Protein AF-A0A3A6MX29-F1 (afdb_monomer_lite)

Foldseek 3Di:
DDPCVVVLVVLLVQVVVVCVVLVQEDEPVSSVVSCVVRVRPDDPVSVVVVVVSSVVVSRDYDNDSPPVVCCVVVVVVPPPVVPVVPPPPPPPPPPDDDDDDDDDDDDDDPDPPPPPPLCDLVNLLVVQVVVCVVHQADPVSLLVSCVVNVPDLVSSVVSQVVCVVVVRHHPDDPSVVSVVVVVVVVPPPPPDDPPDDPDPDPPPPPQPCADLVVLLVQQVVVLVVDQDDPVSNVVSCVVNVDDLVSLLVSLVVCVVVVRDDPPQSDSVSVVVVVVVVVVCPPCDQCVPVVNVVVVVVVVVVVVVVD

Sequence (306 aa):
MSANQPTLDRCFRKLRMQAKKNGGYITYQIIIDIFNDKRVDISMEALDRVYQYLNTEGIKLVDQLSDGRAEDILRKGKKDTIRWYRQRIVVVRRRQQTSTVLSKRVTHNEDLAIRESTLSPEEAVDKLLSREEERPLHSEDLLQIIKTYQLSALEAEELLEYIRQKGVNPPEIDIYQFFRNISQDSFTNCEGVLDDYSFEEDPGWVRSTLCPEKAVDKLLFQAETEMLRGEDVLTVIHECGLCKHEIYQLLEYLWSRGVDLPDGYLPWQINDILEDSRYNGEKGFLTDPHIQRIIKQVKRRNADCN

Structure (mmCIF, N/CA/C/O backbone):
data_AF-A0A3A6MX29-F1
#
_entry.id   AF-A0A3A6MX29-F1
#
loop_
_atom_site.group_PDB
_atom_site.id
_atom_site.type_symbol
_atom_site.label_atom_id
_atom_site.label_alt_id
_atom_sit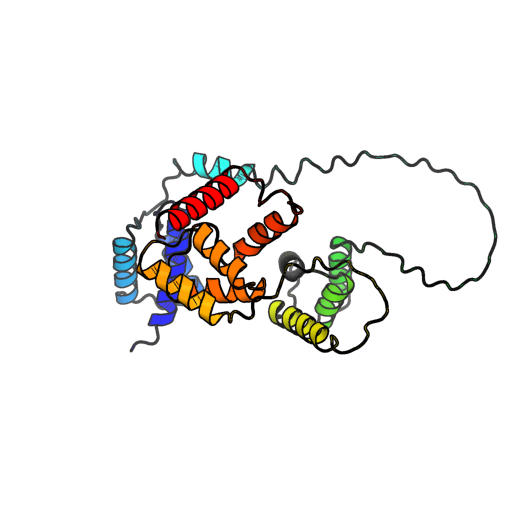e.label_comp_id
_atom_site.label_asym_id
_atom_site.label_entity_id
_atom_site.label_seq_id
_atom_site.pdbx_PDB_ins_code
_atom_site.Cartn_x
_atom_site.Cartn_y
_atom_site.Cartn_z
_atom_site.occupancy
_atom_site.B_iso_or_equiv
_atom_site.auth_seq_id
_atom_site.auth_comp_id
_atom_site.auth_asym_id
_atom_site.auth_atom_id
_atom_site.pdbx_PDB_model_num
ATOM 1 N N . MET A 1 1 ? -26.491 6.244 -13.191 1.00 43.47 1 MET A N 1
ATOM 2 C CA . MET A 1 1 ? -25.402 6.318 -12.192 1.00 43.47 1 MET A CA 1
ATOM 3 C C . MET A 1 1 ? -24.160 6.781 -12.931 1.00 43.47 1 MET A C 1
ATOM 5 O O . MET A 1 1 ? -23.871 6.221 -13.979 1.00 43.47 1 MET A O 1
ATOM 9 N N . SER A 1 2 ? -23.553 7.891 -12.507 1.00 48.28 2 SER A N 1
ATOM 10 C CA . SER A 1 2 ? -22.540 8.604 -13.300 1.00 48.28 2 SER A CA 1
ATOM 11 C C . SER A 1 2 ? -21.172 7.924 -13.173 1.00 48.28 2 SER A C 1
ATOM 13 O O . SER A 1 2 ? -20.731 7.649 -12.058 1.00 48.28 2 SER A O 1
ATOM 15 N N . ALA A 1 3 ? -20.500 7.672 -14.300 1.00 56.00 3 ALA A N 1
ATOM 16 C CA . ALA A 1 3 ? -19.227 6.943 -14.399 1.00 56.00 3 ALA A CA 1
ATOM 17 C C . ALA A 1 3 ? -18.050 7.575 -13.615 1.00 56.00 3 ALA A C 1
ATOM 19 O O . ALA A 1 3 ? -17.001 6.954 -13.470 1.00 56.00 3 ALA A O 1
ATOM 20 N N . ASN A 1 4 ? -18.238 8.773 -13.051 1.00 59.50 4 ASN A N 1
ATOM 21 C CA . ASN A 1 4 ? -17.217 9.541 -12.332 1.00 59.50 4 ASN A CA 1
ATOM 22 C C . ASN A 1 4 ? -17.214 9.330 -10.802 1.00 59.50 4 ASN A C 1
ATOM 24 O O . ASN A 1 4 ? -16.402 9.929 -10.102 1.00 59.50 4 ASN A O 1
ATOM 28 N N . GLN A 1 5 ? -18.111 8.506 -10.247 1.00 58.91 5 GLN A N 1
ATOM 29 C CA . GLN A 1 5 ? -18.119 8.202 -8.805 1.00 58.91 5 GLN A CA 1
ATOM 30 C C . GLN A 1 5 ? -16.858 7.467 -8.299 1.00 58.91 5 GLN A C 1
ATOM 32 O O . GLN A 1 5 ? -16.253 7.953 -7.344 1.00 58.91 5 GLN A O 1
ATOM 37 N N . PRO A 1 6 ? -16.386 6.367 -8.924 1.00 61.16 6 PRO A N 1
ATOM 38 C CA . PRO A 1 6 ? -15.254 5.608 -8.380 1.00 61.16 6 PRO A CA 1
ATOM 39 C C . PRO A 1 6 ? -13.916 6.364 -8.471 1.00 61.16 6 PRO A C 1
ATOM 41 O O . PRO A 1 6 ? -12.996 6.126 -7.684 1.00 61.16 6 PRO A O 1
ATOM 44 N N . THR A 1 7 ? -13.785 7.297 -9.418 1.00 73.25 7 THR A N 1
ATOM 45 C CA . THR A 1 7 ? -12.602 8.159 -9.544 1.00 73.25 7 THR A CA 1
ATOM 46 C C . THR A 1 7 ? -12.567 9.227 -8.453 1.00 73.25 7 THR A C 1
ATOM 48 O O . THR A 1 7 ? -11.503 9.441 -7.864 1.00 73.25 7 THR A O 1
ATOM 51 N N . LEU A 1 8 ? -13.720 9.815 -8.117 1.00 78.94 8 LEU A N 1
ATOM 52 C CA . LEU A 1 8 ? -13.879 10.769 -7.016 1.00 78.94 8 LEU A CA 1
ATOM 53 C C . LEU A 1 8 ? -13.584 10.147 -5.647 1.00 78.94 8 LEU A C 1
ATOM 55 O O . LEU A 1 8 ? -12.835 10.737 -4.871 1.00 78.94 8 LEU A O 1
ATOM 59 N N . ASP A 1 9 ? -14.065 8.932 -5.380 1.00 79.81 9 ASP A N 1
ATOM 60 C CA . ASP A 1 9 ? -13.812 8.248 -4.103 1.00 79.81 9 ASP A CA 1
ATOM 61 C C . ASP A 1 9 ? -12.312 8.035 -3.856 1.00 79.81 9 ASP A C 1
ATOM 63 O O . ASP A 1 9 ? -11.799 8.215 -2.746 1.00 79.81 9 ASP A O 1
ATOM 67 N N . ARG A 1 10 ? -11.557 7.720 -4.914 1.00 80.94 10 ARG A N 1
ATOM 68 C CA . ARG A 1 10 ? -10.098 7.585 -4.826 1.00 80.94 10 ARG A CA 1
ATOM 69 C C . ARG A 1 10 ? -9.405 8.940 -4.617 1.00 80.94 10 ARG A C 1
ATOM 71 O O . ARG A 1 10 ? -8.357 8.971 -3.970 1.00 80.94 10 ARG A O 1
ATOM 78 N N . CYS A 1 11 ? -9.969 10.039 -5.124 1.00 84.06 11 CYS A N 1
ATOM 79 C CA . CYS A 1 11 ? -9.490 11.397 -4.842 1.00 84.06 11 CYS A CA 1
ATOM 80 C C . CYS A 1 11 ? -9.756 11.798 -3.384 1.00 84.06 11 CYS A C 1
ATOM 82 O O . CYS A 1 11 ? -8.844 12.299 -2.728 1.00 84.06 11 CYS A O 1
ATOM 84 N N . PHE A 1 12 ? -10.939 11.498 -2.839 1.00 85.50 12 PHE A N 1
ATOM 85 C CA . PHE A 1 12 ? -11.261 11.754 -1.430 1.00 85.50 12 PHE A CA 1
ATOM 86 C C . PHE A 1 12 ? -10.330 11.005 -0.479 1.00 85.50 12 PHE A C 1
ATOM 88 O O . PHE A 1 12 ? -9.811 11.601 0.464 1.00 85.50 12 PHE A O 1
ATOM 95 N N . ARG A 1 13 ? -9.998 9.742 -0.778 1.00 85.50 13 ARG A N 1
ATOM 96 C CA . ARG A 1 13 ? -8.996 8.988 -0.004 1.00 85.50 13 ARG A CA 1
ATOM 97 C C . ARG A 1 13 ? -7.623 9.666 -0.012 1.00 85.50 13 ARG A C 1
ATOM 99 O O . ARG A 1 13 ? -7.013 9.810 1.045 1.00 85.50 13 ARG A O 1
ATOM 106 N N . LYS A 1 14 ? -7.140 10.120 -1.179 1.00 84.75 14 LYS A N 1
ATOM 107 C CA . LYS A 1 14 ? -5.866 10.860 -1.280 1.00 84.75 14 LYS A CA 1
ATOM 108 C C . LYS A 1 14 ? -5.911 12.178 -0.498 1.00 84.75 14 LYS A C 1
ATOM 110 O O . LYS A 1 14 ? -4.957 12.482 0.216 1.00 84.75 14 LYS A O 1
ATOM 115 N N . LEU A 1 15 ? -7.015 12.922 -0.587 1.00 87.94 15 LEU A N 1
ATOM 116 C CA . LEU A 1 15 ? -7.217 14.155 0.175 1.00 87.94 15 LEU A CA 1
ATOM 117 C C . LEU A 1 15 ? -7.180 13.891 1.680 1.00 87.94 15 LEU A C 1
ATOM 119 O O . LEU A 1 15 ? -6.445 14.566 2.391 1.00 87.94 15 LEU A O 1
ATOM 123 N N . ARG A 1 16 ? -7.876 12.857 2.161 1.00 85.81 16 ARG A N 1
ATOM 124 C CA . ARG A 1 16 ? -7.873 12.469 3.578 1.00 85.81 16 ARG A CA 1
ATOM 125 C C . ARG A 1 16 ? -6.466 12.150 4.085 1.00 85.81 16 ARG A C 1
ATOM 127 O O . ARG A 1 16 ? -6.082 12.604 5.160 1.00 85.81 16 ARG A O 1
ATOM 134 N N . MET A 1 17 ? -5.674 11.417 3.299 1.00 83.88 17 MET A N 1
ATOM 135 C CA . MET A 1 17 ? -4.280 11.114 3.647 1.00 83.88 17 MET A CA 1
ATOM 136 C C . MET A 1 17 ? -3.425 12.383 3.748 1.00 83.88 17 MET A C 1
ATOM 138 O O . MET A 1 17 ? -2.681 12.547 4.715 1.00 83.88 17 MET A O 1
ATOM 142 N N . GLN A 1 18 ? -3.555 13.303 2.787 1.00 84.62 18 GLN A N 1
ATOM 143 C CA . GLN A 1 18 ? -2.816 14.569 2.809 1.00 84.62 18 GLN A CA 1
ATOM 144 C C . GLN A 1 18 ? -3.268 15.486 3.952 1.00 84.62 18 GLN A C 1
ATOM 146 O O . GLN A 1 18 ? -2.422 16.086 4.612 1.00 84.62 18 GLN A O 1
ATOM 151 N N . ALA A 1 19 ? -4.569 15.542 4.256 1.00 85.75 19 ALA A N 1
ATOM 152 C CA . ALA A 1 19 ? -5.075 16.262 5.425 1.00 85.75 19 ALA A CA 1
ATOM 153 C C . ALA A 1 19 ? -4.463 15.729 6.714 1.00 85.75 19 ALA A C 1
ATOM 155 O O . ALA A 1 19 ? -3.941 16.517 7.497 1.00 85.75 19 ALA A O 1
ATOM 156 N N . LYS A 1 20 ? -4.493 14.406 6.936 1.00 84.75 20 LYS A N 1
ATOM 157 C CA . LYS A 1 20 ? -3.915 13.789 8.141 1.00 84.75 20 LYS A CA 1
ATOM 158 C C . LYS A 1 20 ? -2.430 14.124 8.272 1.00 84.75 20 LYS A C 1
ATOM 160 O O . LYS A 1 20 ? -1.991 14.538 9.342 1.00 84.75 20 LYS A O 1
ATOM 165 N N . LYS A 1 21 ? -1.680 14.040 7.169 1.00 81.75 21 LYS A N 1
ATOM 166 C CA . LYS A 1 21 ? -0.254 14.398 7.127 1.00 81.75 21 LYS A CA 1
ATOM 167 C C . LYS A 1 21 ? 0.006 15.860 7.509 1.00 81.75 21 LYS A C 1
ATOM 169 O O . LYS A 1 21 ? 1.009 16.155 8.150 1.00 81.75 21 LYS A O 1
ATOM 174 N N . ASN A 1 22 ? -0.912 16.753 7.154 1.00 82.75 22 ASN A N 1
ATOM 175 C CA . ASN A 1 22 ? -0.822 18.185 7.424 1.00 82.75 22 ASN A CA 1
ATOM 176 C C . ASN A 1 22 ? -1.603 18.617 8.681 1.00 82.75 22 ASN A C 1
ATOM 178 O O . ASN A 1 22 ? -1.869 19.805 8.854 1.00 82.75 22 ASN A O 1
ATOM 182 N N . GLY A 1 23 ? -1.996 17.684 9.557 1.00 81.56 23 GLY A N 1
ATOM 183 C CA . GLY A 1 23 ? -2.685 18.003 10.814 1.00 81.56 23 GLY A CA 1
ATOM 184 C C . GLY A 1 23 ? -4.116 18.527 10.644 1.00 81.56 23 GLY A C 1
ATOM 185 O O . GLY A 1 23 ? -4.560 19.360 11.431 1.00 81.56 23 GLY A O 1
ATOM 186 N N . GLY A 1 24 ? -4.826 18.069 9.611 1.00 85.19 24 GLY A N 1
ATOM 187 C CA . GLY A 1 24 ? -6.212 18.442 9.312 1.00 85.19 24 GLY A CA 1
ATOM 188 C C . GLY A 1 24 ? -6.368 19.639 8.369 1.00 85.19 24 GLY A C 1
ATOM 189 O O . GLY A 1 24 ? -7.476 20.155 8.234 1.00 85.19 24 GLY A O 1
ATOM 190 N N . TYR A 1 25 ? -5.292 20.080 7.709 1.00 85.94 25 TYR A N 1
ATOM 191 C CA . TYR A 1 25 ? -5.311 21.215 6.781 1.00 85.94 25 TYR A CA 1
ATOM 192 C C . TYR A 1 25 ? -4.973 20.788 5.350 1.00 85.94 25 TYR A C 1
ATOM 194 O O . TYR A 1 25 ? -4.041 20.018 5.119 1.00 85.94 25 TYR A O 1
ATOM 202 N N . ILE A 1 26 ? -5.704 21.317 4.371 1.00 89.12 26 ILE A N 1
ATOM 203 C CA . ILE A 1 26 ? -5.430 21.104 2.943 1.00 89.12 26 ILE A CA 1
ATOM 204 C C . ILE A 1 26 ? -5.411 22.452 2.222 1.00 89.12 26 ILE A C 1
ATOM 206 O O . ILE A 1 26 ? -6.238 23.318 2.500 1.00 89.12 26 ILE A O 1
ATOM 210 N N . THR A 1 27 ? -4.489 22.608 1.269 1.00 88.00 27 THR A N 1
ATOM 211 C CA . THR A 1 27 ? -4.452 23.764 0.366 1.00 88.00 27 THR A CA 1
ATOM 212 C C . THR A 1 27 ? -5.169 23.498 -0.946 1.00 88.00 27 THR A C 1
ATOM 214 O O . THR A 1 27 ? -5.239 22.360 -1.415 1.00 88.00 27 THR A O 1
ATOM 217 N N . TYR A 1 28 ? -5.642 24.567 -1.589 1.00 83.69 28 TYR A N 1
ATOM 218 C CA . TYR A 1 28 ? -6.226 24.483 -2.930 1.00 83.69 28 TYR A CA 1
ATOM 219 C C . TYR A 1 28 ? -5.270 23.844 -3.940 1.00 83.69 28 TYR A C 1
ATOM 221 O O . TYR A 1 28 ? -5.713 23.068 -4.780 1.00 83.69 28 TYR A O 1
ATOM 229 N N . GLN A 1 29 ? -3.962 24.084 -3.810 1.00 80.62 29 GLN A N 1
ATOM 230 C CA . GLN A 1 29 ? -2.962 23.477 -4.687 1.00 80.62 29 GLN A CA 1
ATOM 231 C C . GLN A 1 29 ? -2.960 21.947 -4.587 1.00 80.62 29 GLN A C 1
ATOM 233 O O . GLN A 1 29 ? -2.979 21.274 -5.607 1.00 80.62 29 GLN A O 1
ATOM 238 N N . ILE A 1 30 ? -3.041 21.390 -3.373 1.00 84.81 30 ILE A N 1
ATOM 239 C CA . ILE A 1 30 ? -3.090 19.934 -3.167 1.00 84.81 30 ILE A CA 1
ATOM 240 C C . ILE A 1 30 ? -4.352 19.336 -3.799 1.00 84.81 30 ILE A C 1
ATOM 242 O O . ILE A 1 30 ? -4.304 18.243 -4.360 1.00 84.81 30 ILE A O 1
ATOM 246 N N . ILE A 1 31 ? -5.482 20.045 -3.728 1.00 84.62 31 ILE A N 1
ATOM 247 C CA . ILE A 1 31 ? -6.718 19.622 -4.395 1.00 84.62 31 ILE A CA 1
ATOM 248 C C . ILE A 1 31 ? -6.505 19.623 -5.910 1.00 84.62 31 ILE A C 1
ATOM 250 O O . ILE A 1 31 ? -6.749 18.610 -6.558 1.00 84.62 31 ILE A O 1
ATOM 254 N N . ILE A 1 32 ? -5.989 20.716 -6.469 1.00 82.69 32 ILE A N 1
ATOM 255 C CA . ILE A 1 32 ? -5.729 20.845 -7.907 1.00 82.69 32 ILE A CA 1
ATOM 256 C C . ILE A 1 32 ? -4.776 19.743 -8.392 1.00 82.69 32 ILE A C 1
ATOM 258 O O . ILE A 1 32 ? -5.071 19.080 -9.384 1.00 82.69 32 ILE A O 1
ATOM 262 N N . ASP A 1 33 ? -3.691 19.479 -7.666 1.00 84.81 33 ASP A N 1
ATOM 263 C CA . ASP A 1 33 ? -2.701 18.460 -8.019 1.00 84.81 33 ASP A CA 1
ATOM 264 C C . ASP A 1 33 ? -3.319 17.050 -8.024 1.00 84.81 33 ASP A C 1
ATOM 266 O O . ASP A 1 33 ? -3.119 16.283 -8.965 1.00 84.81 33 ASP A O 1
ATOM 270 N N . ILE A 1 34 ? -4.130 16.711 -7.013 1.00 84.31 34 ILE A N 1
ATOM 271 C CA . ILE A 1 34 ? -4.789 15.396 -6.907 1.00 84.31 34 ILE A CA 1
ATOM 272 C C . ILE A 1 34 ? -5.807 15.177 -8.032 1.00 84.31 34 ILE A C 1
ATOM 274 O O . ILE A 1 34 ? -5.954 14.052 -8.517 1.00 84.31 34 ILE A O 1
ATOM 278 N N . PHE A 1 35 ? -6.519 16.229 -8.434 1.00 82.44 35 PHE A N 1
ATOM 279 C CA . PHE A 1 35 ? -7.510 16.152 -9.505 1.00 82.44 35 PHE A CA 1
ATOM 280 C C . PHE A 1 35 ? -6.857 16.132 -10.898 1.00 82.44 35 PHE A C 1
ATOM 282 O O . PHE A 1 35 ? -7.298 15.370 -11.765 1.00 82.44 35 PHE A O 1
ATOM 289 N N . ASN A 1 36 ? -5.760 16.872 -11.089 1.00 80.62 36 ASN A N 1
ATOM 290 C CA . ASN A 1 36 ? -4.994 16.897 -12.338 1.00 80.62 36 ASN A CA 1
ATOM 291 C C . ASN A 1 36 ? -4.256 15.579 -12.615 1.00 80.62 36 ASN A C 1
ATOM 293 O O . ASN A 1 36 ? -4.263 15.115 -13.755 1.00 80.62 36 ASN A O 1
ATOM 297 N N . ASP A 1 37 ? -3.703 14.932 -11.583 1.00 75.81 37 ASP A N 1
ATOM 298 C CA . ASP A 1 37 ? -3.022 13.623 -11.659 1.00 75.81 37 ASP A CA 1
ATOM 299 C C . ASP A 1 37 ? -3.907 12.527 -12.292 1.00 75.81 37 ASP A C 1
ATOM 301 O O . ASP A 1 37 ? -3.427 11.529 -12.824 1.00 75.81 37 ASP A O 1
ATOM 305 N N . LYS A 1 38 ? -5.232 12.715 -12.276 1.00 67.88 38 LYS A N 1
ATOM 306 C CA . LYS A 1 38 ? -6.200 11.721 -12.752 1.00 67.88 38 LYS A CA 1
ATOM 307 C C . LYS A 1 38 ? -7.044 12.143 -13.941 1.00 67.88 38 LYS A C 1
ATOM 309 O O . LYS A 1 38 ? -7.932 11.381 -14.319 1.00 67.88 38 LYS A O 1
ATOM 314 N N . ARG A 1 39 ? -6.780 13.321 -14.520 1.00 66.94 39 ARG A N 1
ATOM 315 C CA . ARG A 1 39 ? -7.598 13.907 -15.599 1.00 66.94 39 ARG A CA 1
ATOM 316 C C . ARG A 1 39 ? -9.098 13.858 -15.272 1.00 66.94 39 ARG A C 1
ATOM 318 O O . ARG A 1 39 ? -9.915 13.543 -16.131 1.00 66.94 39 ARG A O 1
ATOM 325 N N . VAL A 1 40 ? -9.455 14.083 -14.005 1.00 70.94 40 VAL A N 1
ATOM 326 C CA . VAL A 1 40 ? -10.863 14.125 -13.604 1.00 70.94 40 VAL A CA 1
ATOM 327 C C . VAL A 1 40 ? -11.402 15.472 -14.046 1.00 70.94 40 VAL A C 1
ATOM 329 O O . VAL A 1 40 ? -10.933 16.499 -13.560 1.00 70.94 40 VAL A O 1
ATOM 332 N N . ASP A 1 41 ? -12.383 15.464 -14.946 1.00 69.81 41 ASP A N 1
ATOM 333 C CA . ASP A 1 41 ? -13.076 16.686 -15.336 1.00 69.81 41 ASP A CA 1
ATOM 334 C C . ASP A 1 41 ? -13.705 17.322 -14.093 1.00 69.81 41 ASP A C 1
ATOM 336 O O . ASP A 1 41 ? -14.609 16.766 -13.456 1.00 69.81 41 ASP A O 1
ATOM 340 N N . ILE A 1 42 ? -13.177 18.487 -13.720 1.00 71.88 42 ILE A N 1
ATOM 341 C CA . ILE A 1 42 ? -13.609 19.241 -12.548 1.00 71.88 42 ILE A CA 1
ATOM 342 C C . ILE A 1 42 ? -14.953 19.893 -12.890 1.00 71.88 42 ILE A C 1
ATOM 344 O O . ILE A 1 42 ? -15.028 21.035 -13.334 1.00 71.88 42 ILE A O 1
ATOM 348 N N . SER A 1 43 ? -16.035 19.134 -12.719 1.00 80.25 43 SER A N 1
ATOM 349 C CA . SER A 1 43 ? -17.393 19.681 -12.711 1.00 80.25 43 SER A CA 1
ATOM 350 C C . SER A 1 43 ? -17.625 20.482 -11.426 1.00 80.25 43 SER A C 1
ATOM 352 O O . SER A 1 43 ? -17.106 20.126 -10.365 1.00 80.25 43 SER A O 1
ATOM 354 N N . MET A 1 44 ? -18.464 21.519 -11.486 1.00 75.50 44 MET A N 1
ATOM 355 C CA . MET A 1 44 ? -18.916 22.248 -10.292 1.00 75.50 44 MET A CA 1
ATOM 356 C C . MET A 1 44 ? -19.537 21.313 -9.244 1.00 75.50 44 MET A C 1
ATOM 358 O O . MET A 1 44 ? -19.245 21.439 -8.061 1.00 75.50 44 MET A O 1
ATOM 362 N N . GLU A 1 45 ? -20.284 20.291 -9.673 1.00 78.94 45 GLU A N 1
ATOM 363 C CA . GLU A 1 45 ? -20.850 19.287 -8.761 1.00 78.94 45 GLU A CA 1
ATOM 364 C C . GLU A 1 45 ? -19.770 18.458 -8.045 1.00 78.94 45 GLU A C 1
ATOM 366 O O . GLU A 1 45 ? -19.971 17.996 -6.921 1.00 78.94 45 GLU A O 1
ATOM 371 N N . ALA A 1 46 ? -18.619 18.240 -8.689 1.00 77.81 46 ALA A N 1
ATOM 372 C CA . ALA A 1 46 ? -17.503 17.521 -8.084 1.00 77.81 46 ALA A CA 1
ATOM 373 C C . ALA A 1 46 ? -16.825 18.377 -7.006 1.00 77.81 46 ALA A C 1
ATOM 375 O O . ALA A 1 46 ? -16.496 17.857 -5.940 1.00 77.81 46 ALA A O 1
ATOM 376 N N . LEU A 1 47 ? -16.678 19.683 -7.247 1.00 81.06 47 LEU A N 1
ATOM 377 C CA . LEU A 1 47 ? -16.154 20.628 -6.259 1.00 81.06 47 LEU A CA 1
ATOM 378 C C . LEU A 1 47 ? -17.079 20.764 -5.047 1.00 81.06 47 LEU A C 1
ATOM 380 O O . LEU A 1 47 ? -16.592 20.721 -3.919 1.00 81.06 47 LEU A O 1
ATOM 384 N N . ASP A 1 48 ? -18.395 20.830 -5.256 1.00 82.94 48 ASP A N 1
ATOM 385 C CA . ASP A 1 48 ? -19.363 20.875 -4.154 1.00 82.94 48 ASP A CA 1
ATOM 386 C C . ASP A 1 48 ? -19.259 19.630 -3.263 1.00 82.94 48 ASP A C 1
ATOM 388 O O . ASP A 1 48 ? -19.265 19.729 -2.033 1.00 82.94 48 ASP A O 1
ATOM 392 N N . ARG A 1 49 ? -19.074 18.449 -3.867 1.00 84.44 49 ARG A N 1
ATOM 393 C CA . ARG A 1 49 ? -18.853 17.200 -3.123 1.00 84.44 49 ARG A CA 1
ATOM 394 C C . ARG A 1 49 ? -17.529 17.190 -2.369 1.00 84.44 49 ARG A C 1
ATOM 396 O O . ARG A 1 49 ? -17.497 16.717 -1.238 1.00 84.44 49 ARG A O 1
ATOM 403 N N . VAL A 1 50 ? -16.451 17.716 -2.957 1.00 84.75 50 VAL A N 1
ATOM 404 C CA . VAL A 1 50 ? -15.166 17.893 -2.254 1.00 84.75 50 VAL A CA 1
ATOM 405 C C . VAL A 1 50 ? -15.355 18.790 -1.041 1.00 84.75 50 VAL A C 1
ATOM 407 O O . VAL A 1 50 ? -14.904 18.446 0.047 1.00 84.75 50 VAL A O 1
ATOM 410 N N . TYR A 1 51 ? -16.047 19.913 -1.205 1.00 85.12 51 TYR A N 1
ATOM 411 C CA . TYR A 1 51 ? -16.257 20.862 -0.122 1.00 85.12 51 TYR A CA 1
ATOM 412 C C . TYR A 1 51 ? -17.086 20.254 1.015 1.00 85.12 51 TYR A C 1
ATOM 414 O O . TYR A 1 51 ? -16.707 20.352 2.182 1.00 85.12 51 TYR A O 1
ATOM 422 N N . GLN A 1 52 ? -18.175 19.555 0.678 1.00 85.50 52 GLN A N 1
ATOM 423 C CA . GLN A 1 52 ? -18.975 18.807 1.648 1.00 85.50 52 GLN A CA 1
ATOM 424 C C . GLN A 1 52 ? -18.139 17.749 2.372 1.00 85.50 52 GLN A C 1
ATOM 426 O O . GLN A 1 52 ? -18.173 17.700 3.598 1.00 85.50 52 GLN A O 1
ATOM 431 N N . TYR A 1 53 ? -17.345 16.966 1.636 1.00 87.12 53 TYR A N 1
ATOM 432 C CA . TYR A 1 53 ? -16.485 15.924 2.195 1.00 87.12 53 TYR A CA 1
ATOM 433 C C . TYR A 1 53 ? -15.458 16.482 3.191 1.00 87.12 53 TYR A C 1
ATOM 435 O O . TYR A 1 53 ? -15.315 15.977 4.306 1.00 87.12 53 TYR A O 1
ATOM 443 N N . LEU A 1 54 ? -14.765 17.559 2.813 1.00 86.00 54 LEU A N 1
ATOM 444 C CA . LEU A 1 54 ? -13.778 18.204 3.678 1.00 86.00 54 LEU A CA 1
ATOM 445 C C . LEU A 1 54 ? -14.434 18.751 4.949 1.00 86.00 54 LEU A C 1
ATOM 447 O O . LEU A 1 54 ? -13.894 18.570 6.037 1.00 86.00 54 LEU A O 1
ATOM 451 N N . ASN A 1 55 ? -15.627 19.334 4.828 1.00 86.12 55 ASN A N 1
ATOM 452 C CA . ASN A 1 55 ? -16.374 19.836 5.975 1.00 86.12 55 ASN A CA 1
ATOM 453 C C . ASN A 1 55 ? -16.849 18.702 6.905 1.00 86.12 55 ASN A C 1
ATOM 455 O O . ASN A 1 55 ? -16.734 18.828 8.122 1.00 86.12 55 ASN A O 1
ATOM 459 N N . THR A 1 56 ? -17.323 17.572 6.360 1.00 86.94 56 THR A N 1
ATOM 460 C CA . THR A 1 56 ? -17.744 16.407 7.166 1.00 86.94 56 THR A CA 1
ATOM 461 C C . THR A 1 56 ? -16.590 15.750 7.916 1.00 86.94 56 THR A C 1
ATOM 463 O O . THR A 1 56 ? -16.772 15.306 9.044 1.00 86.94 56 THR A O 1
ATOM 466 N N . GLU A 1 57 ? -15.395 15.721 7.326 1.00 82.50 57 GLU A N 1
ATOM 467 C CA . GLU A 1 57 ? -14.191 15.161 7.957 1.00 82.50 57 GLU A CA 1
ATOM 468 C C . GLU A 1 57 ? -13.476 16.174 8.874 1.00 82.50 57 GLU A C 1
ATOM 470 O O . GLU A 1 57 ? -12.422 15.870 9.432 1.00 82.50 57 GLU A O 1
ATOM 475 N N . GLY A 1 58 ? -14.011 17.393 9.028 1.00 83.75 58 GLY A N 1
ATOM 476 C CA . GLY A 1 58 ? -13.397 18.451 9.836 1.00 83.75 58 GLY A CA 1
ATOM 477 C C . GLY A 1 58 ? -12.075 18.983 9.267 1.00 83.75 58 GLY A C 1
ATOM 478 O O . GLY A 1 58 ? -11.275 19.568 9.999 1.00 83.75 58 GLY A O 1
ATOM 479 N N . ILE A 1 59 ? -11.831 18.781 7.971 1.00 87.69 59 ILE A N 1
ATOM 480 C CA . ILE A 1 59 ? -10.622 19.215 7.274 1.00 87.69 59 ILE A CA 1
ATOM 481 C C . ILE A 1 59 ? -10.787 20.681 6.870 1.00 87.69 59 ILE A C 1
ATOM 483 O O . ILE A 1 59 ? -11.698 21.042 6.125 1.00 87.69 59 ILE A O 1
ATOM 487 N N . LYS A 1 60 ? -9.876 21.541 7.332 1.00 86.12 60 LYS A N 1
ATOM 488 C CA . LYS A 1 60 ? -9.907 22.971 7.011 1.00 86.12 60 LYS A CA 1
ATOM 489 C C . LYS A 1 60 ? -9.150 23.260 5.723 1.00 86.12 60 LYS A C 1
ATOM 491 O O . LYS A 1 60 ? -7.972 22.931 5.581 1.00 86.12 60 LYS A O 1
ATOM 496 N N . LEU A 1 61 ? -9.839 23.930 4.809 1.00 85.19 61 LEU A N 1
ATOM 497 C CA . LEU A 1 61 ? -9.277 24.435 3.566 1.00 85.19 61 LEU A CA 1
ATOM 498 C C . LEU A 1 61 ? -8.589 25.779 3.832 1.00 85.19 61 LEU A C 1
ATOM 500 O O . LEU A 1 61 ? -9.200 26.683 4.401 1.00 85.19 61 LEU A O 1
ATOM 504 N N . VAL A 1 62 ? -7.311 25.894 3.471 1.00 84.00 62 VAL A N 1
ATOM 505 C CA . VAL A 1 62 ? -6.496 27.096 3.707 1.00 84.00 62 VAL A CA 1
ATOM 506 C C . VAL A 1 62 ? -5.785 27.492 2.416 1.00 84.00 62 VAL A C 1
ATOM 508 O O . VAL A 1 62 ? -5.283 26.627 1.706 1.00 84.00 62 VAL A O 1
ATOM 511 N N . ASP A 1 63 ? -5.704 28.789 2.114 1.00 79.75 63 ASP A N 1
ATOM 512 C CA . ASP A 1 63 ? -5.012 29.281 0.910 1.00 79.75 63 ASP A CA 1
ATOM 513 C C . ASP A 1 63 ? -3.522 28.925 0.908 1.00 79.75 63 ASP A C 1
ATOM 515 O O . ASP A 1 63 ? -2.969 28.492 -0.102 1.00 79.75 63 ASP A O 1
ATOM 519 N N . GLN A 1 64 ? -2.876 29.064 2.063 1.00 73.62 64 GLN A N 1
ATOM 520 C CA . GLN A 1 64 ? -1.469 28.749 2.272 1.00 73.62 64 GLN A CA 1
ATOM 521 C C . GLN A 1 64 ? -1.318 28.106 3.650 1.00 73.62 64 GLN A C 1
ATOM 523 O O . GLN A 1 64 ? -1.850 28.615 4.638 1.00 73.62 64 GLN A O 1
ATOM 528 N N . LEU A 1 65 ? -0.599 26.983 3.737 1.00 71.06 65 LEU A N 1
ATOM 529 C CA . LEU A 1 65 ? -0.206 26.445 5.039 1.00 71.06 65 LEU A CA 1
ATOM 530 C C . LEU A 1 65 ? 0.688 27.497 5.690 1.00 71.06 65 LEU A C 1
ATOM 532 O O . LEU A 1 65 ? 1.711 27.863 5.126 1.00 71.06 65 LEU A O 1
ATOM 536 N N . SER A 1 66 ? 0.281 28.024 6.844 1.00 55.31 66 SER A N 1
ATOM 537 C CA . SER A 1 66 ? 1.064 29.031 7.550 1.00 55.31 66 SER A CA 1
ATOM 538 C C . SER A 1 66 ? 2.458 28.470 7.848 1.00 55.31 66 SER A C 1
ATOM 540 O O . SER A 1 66 ? 2.596 27.582 8.698 1.00 55.31 66 SER A O 1
ATOM 542 N N . ASP A 1 67 ? 3.474 29.015 7.175 1.00 57.78 67 ASP A N 1
ATOM 543 C CA . ASP A 1 67 ? 4.886 28.609 7.259 1.00 57.78 67 ASP A CA 1
ATOM 544 C C . ASP A 1 67 ? 5.450 28.630 8.698 1.00 57.78 67 ASP A C 1
ATOM 546 O O . ASP A 1 67 ? 6.480 28.028 8.984 1.00 57.78 67 ASP A O 1
ATOM 550 N N . GLY A 1 68 ? 4.748 29.248 9.653 1.00 50.53 68 GLY A N 1
ATOM 551 C CA . GLY A 1 68 ? 5.193 29.418 11.039 1.00 50.53 68 GLY A CA 1
ATOM 552 C C . GLY A 1 68 ? 4.953 28.253 12.011 1.00 50.53 68 GLY A C 1
ATOM 553 O O . GLY A 1 68 ? 5.398 28.338 13.150 1.00 50.53 68 GLY A O 1
ATOM 554 N N . ARG A 1 69 ? 4.258 27.171 11.627 1.00 46.97 69 ARG A N 1
ATOM 555 C CA . ARG A 1 69 ? 4.190 25.923 12.441 1.00 46.97 69 ARG A CA 1
ATOM 556 C C . ARG A 1 69 ? 4.775 24.707 11.736 1.00 46.97 69 ARG A C 1
ATOM 558 O O . ARG A 1 69 ? 4.942 23.650 12.344 1.00 46.97 69 ARG A O 1
ATOM 565 N N . ALA A 1 70 ? 5.120 24.878 10.465 1.00 45.19 70 ALA A N 1
ATOM 566 C CA . ALA A 1 70 ? 5.785 23.864 9.683 1.00 45.19 70 ALA A CA 1
ATOM 567 C C . ALA A 1 70 ? 7.232 23.672 10.161 1.00 45.19 70 ALA A C 1
ATOM 569 O O . ALA A 1 70 ? 7.721 22.557 10.087 1.00 45.19 70 ALA A O 1
ATOM 570 N N . GLU A 1 71 ? 7.906 24.678 10.731 1.00 44.72 71 GLU A N 1
ATOM 571 C CA . GLU A 1 71 ? 9.310 24.518 11.136 1.00 44.72 71 GLU A CA 1
ATOM 572 C C . GLU A 1 71 ? 9.528 23.609 12.355 1.00 44.72 71 GLU A C 1
ATOM 574 O O . GLU A 1 71 ? 10.499 22.854 12.349 1.00 44.72 71 GLU A O 1
ATOM 579 N N . ASP A 1 72 ? 8.627 23.571 13.342 1.00 42.00 72 ASP A N 1
ATOM 580 C CA . ASP A 1 72 ? 8.790 22.675 14.504 1.00 42.00 72 ASP A CA 1
ATOM 581 C C . ASP A 1 72 ? 8.390 21.219 14.203 1.00 42.00 72 ASP A C 1
ATOM 583 O O . ASP A 1 72 ? 8.950 20.288 14.787 1.00 42.00 72 ASP A O 1
ATOM 587 N N . ILE A 1 73 ? 7.502 20.995 13.225 1.00 49.12 73 ILE A N 1
ATOM 588 C CA . ILE A 1 73 ? 7.131 19.647 12.761 1.00 49.12 73 ILE A CA 1
ATOM 589 C C . ILE A 1 73 ? 8.084 19.163 11.642 1.00 49.12 73 ILE A C 1
ATOM 591 O O . ILE A 1 73 ? 8.466 17.992 11.613 1.00 49.12 73 ILE A O 1
ATOM 595 N N . LEU A 1 74 ? 8.593 20.055 10.778 1.00 45.44 74 LEU A N 1
ATOM 596 C CA . LEU A 1 74 ? 9.581 19.730 9.734 1.00 45.44 74 LEU A CA 1
ATOM 597 C C . LEU A 1 74 ? 11.018 19.625 10.263 1.00 45.44 74 LEU A C 1
ATOM 599 O O . LEU A 1 74 ? 11.798 18.863 9.683 1.00 45.44 74 LEU A O 1
ATOM 603 N N . ARG A 1 75 ? 11.405 20.312 11.354 1.00 42.53 75 ARG A N 1
ATOM 604 C CA . ARG A 1 75 ? 12.751 20.134 11.943 1.00 42.53 75 ARG A CA 1
ATOM 605 C C . ARG A 1 75 ? 12.929 18.801 12.660 1.00 42.53 75 ARG A C 1
ATOM 607 O O . ARG A 1 75 ? 14.056 18.312 12.662 1.00 42.53 75 ARG A O 1
ATOM 614 N N . LYS A 1 76 ? 11.864 18.190 13.191 1.00 43.19 76 LYS A N 1
ATOM 615 C CA . LYS A 1 76 ? 11.918 16.819 13.734 1.00 43.19 76 LYS A CA 1
ATOM 616 C C . LYS A 1 76 ? 11.792 15.735 12.656 1.00 43.19 76 LYS A C 1
ATOM 618 O O . LYS A 1 76 ? 12.391 14.681 12.797 1.00 43.19 76 LYS A O 1
ATOM 623 N N . GLY A 1 77 ? 11.097 15.995 11.545 1.00 40.69 77 GLY A N 1
ATOM 624 C CA . GLY A 1 77 ? 10.895 14.985 10.492 1.00 40.69 77 GLY A CA 1
ATOM 625 C C . GLY A 1 77 ? 12.023 14.844 9.459 1.00 40.69 77 GLY A C 1
ATOM 626 O O . GLY A 1 77 ? 12.234 13.754 8.934 1.00 40.69 77 GLY A O 1
ATOM 627 N N . LYS A 1 78 ? 12.760 15.922 9.137 1.00 41.38 78 LYS A N 1
ATOM 628 C CA . LYS A 1 78 ? 13.757 15.907 8.039 1.00 41.38 78 LYS A CA 1
ATOM 629 C C . LYS A 1 78 ? 15.224 15.829 8.469 1.00 41.38 78 LYS A C 1
ATOM 631 O O . LYS A 1 78 ? 16.072 15.540 7.627 1.00 41.38 78 LYS A O 1
ATOM 636 N N . LYS A 1 79 ? 15.560 16.088 9.738 1.00 39.31 79 LYS A N 1
ATOM 637 C CA . LYS A 1 79 ? 16.956 15.989 10.214 1.00 39.31 79 LYS A CA 1
ATOM 638 C C . LYS A 1 79 ? 17.318 14.633 10.812 1.00 39.31 79 LYS A C 1
ATOM 640 O O . LYS A 1 79 ? 18.500 14.300 10.783 1.00 39.31 79 LYS A O 1
ATOM 645 N N . ASP A 1 80 ? 16.346 13.837 11.244 1.00 42.94 80 ASP A N 1
ATOM 646 C CA . ASP A 1 80 ? 16.639 12.544 11.868 1.00 42.94 80 ASP A CA 1
ATOM 647 C C . ASP A 1 80 ? 16.693 11.393 10.848 1.00 42.94 80 ASP A C 1
ATOM 649 O O . ASP A 1 80 ? 17.512 10.493 10.995 1.00 42.94 80 ASP A O 1
ATOM 653 N N . THR A 1 81 ? 15.983 11.464 9.720 1.00 42.62 81 THR A N 1
ATOM 654 C CA . THR A 1 81 ? 16.052 10.412 8.684 1.00 42.62 81 THR A CA 1
ATOM 655 C C . THR A 1 81 ? 17.343 10.441 7.858 1.00 42.62 81 THR A C 1
ATOM 657 O O . THR A 1 81 ? 17.891 9.392 7.538 1.00 42.62 81 THR A O 1
ATOM 660 N N . ILE A 1 82 ? 17.911 11.620 7.575 1.00 42.69 82 ILE A N 1
ATOM 661 C CA . ILE A 1 82 ? 19.146 11.727 6.768 1.00 42.69 82 ILE A CA 1
ATOM 662 C C . ILE A 1 82 ? 20.417 11.631 7.637 1.00 42.69 82 ILE A C 1
ATOM 664 O O . ILE A 1 82 ? 21.487 11.260 7.148 1.00 42.69 82 ILE A O 1
ATOM 668 N N . ARG A 1 83 ? 20.338 11.939 8.942 1.00 36.31 83 ARG A N 1
ATOM 669 C CA . ARG A 1 83 ? 21.518 11.948 9.828 1.00 36.31 83 ARG A CA 1
ATOM 670 C C . ARG A 1 83 ? 21.809 10.598 10.486 1.00 36.31 83 ARG A C 1
ATOM 672 O O . ARG A 1 83 ? 22.979 10.329 10.751 1.00 36.31 83 ARG A O 1
ATOM 679 N N . TRP A 1 84 ? 20.808 9.734 10.675 1.00 33.25 84 TRP A N 1
ATOM 680 C CA . TRP A 1 84 ? 21.025 8.395 11.241 1.00 33.25 84 TRP A CA 1
ATOM 681 C C . TRP A 1 84 ? 21.767 7.442 10.286 1.00 33.25 84 TRP A C 1
ATOM 683 O O . TRP A 1 84 ? 22.595 6.659 10.745 1.00 33.25 84 TRP A O 1
ATOM 693 N N . TYR A 1 85 ? 21.614 7.593 8.965 1.00 41.38 85 TYR A N 1
ATOM 694 C CA . TYR A 1 85 ? 22.306 6.736 7.986 1.00 41.38 85 TYR A CA 1
ATOM 695 C C . TYR A 1 85 ? 23.736 7.173 7.619 1.00 41.38 85 TYR A C 1
ATOM 697 O O . TYR A 1 85 ? 24.452 6.435 6.948 1.00 41.38 85 TYR A O 1
ATOM 705 N N . ARG A 1 86 ? 24.216 8.336 8.089 1.00 41.28 86 ARG A N 1
ATOM 706 C CA . ARG A 1 86 ? 25.581 8.827 7.788 1.00 41.28 86 ARG A CA 1
ATOM 707 C C . ARG A 1 86 ? 26.605 8.695 8.920 1.00 41.28 86 ARG A C 1
ATOM 709 O O . ARG A 1 86 ? 27.746 9.104 8.722 1.00 41.28 86 ARG A O 1
ATOM 716 N N . GLN A 1 87 ? 26.261 8.134 10.083 1.00 40.41 87 GLN A N 1
ATOM 717 C CA . GLN A 1 87 ? 27.190 8.090 11.231 1.00 40.41 87 GLN A CA 1
ATOM 718 C C . GLN A 1 87 ? 27.574 6.703 11.762 1.00 40.41 87 GLN A C 1
ATOM 720 O O . GLN A 1 87 ? 28.209 6.620 12.812 1.00 40.41 87 GLN A O 1
ATOM 725 N N . ARG A 1 88 ? 27.337 5.614 11.018 1.00 39.75 88 ARG A N 1
ATOM 726 C CA . ARG A 1 88 ? 27.863 4.289 11.408 1.00 39.75 88 ARG A CA 1
ATOM 727 C C . ARG A 1 88 ? 28.547 3.470 10.311 1.00 39.75 88 ARG A C 1
ATOM 729 O O . ARG A 1 88 ? 28.616 2.255 10.404 1.00 39.75 88 ARG A O 1
ATOM 736 N N . ILE A 1 89 ? 29.200 4.151 9.369 1.00 36.62 89 ILE A N 1
ATOM 737 C CA . ILE A 1 89 ? 30.317 3.575 8.601 1.00 36.62 89 ILE A CA 1
ATOM 738 C C . ILE A 1 89 ? 31.581 4.380 8.922 1.00 36.62 89 ILE A C 1
ATOM 740 O O . ILE A 1 89 ? 32.148 5.082 8.093 1.00 36.62 89 ILE A O 1
ATOM 744 N N . VAL A 1 90 ? 32.038 4.289 10.172 1.00 38.44 90 VAL A N 1
ATOM 745 C CA . VAL A 1 90 ? 33.476 4.380 10.451 1.00 38.44 90 VAL A CA 1
ATOM 746 C C . VAL A 1 90 ? 33.965 2.940 10.477 1.00 38.44 90 VAL A C 1
ATOM 748 O O . VAL A 1 90 ? 34.209 2.357 11.530 1.00 38.44 90 VAL A O 1
ATOM 751 N N . VAL A 1 91 ? 34.049 2.333 9.292 1.00 38.44 91 VAL A N 1
ATOM 752 C CA . VAL A 1 91 ? 34.850 1.124 9.134 1.00 38.44 91 VAL A CA 1
ATOM 753 C C . VAL A 1 91 ? 36.290 1.577 9.290 1.00 38.44 91 VAL A C 1
ATOM 755 O O . VAL A 1 91 ? 36.847 2.305 8.467 1.00 38.44 91 VAL A O 1
ATOM 758 N N . VAL A 1 92 ? 36.853 1.191 10.430 1.00 33.53 92 VAL A N 1
ATOM 759 C CA . VAL A 1 92 ? 38.274 1.227 10.739 1.00 33.53 92 VAL A CA 1
ATOM 760 C C . VAL A 1 92 ? 39.041 0.797 9.489 1.00 33.53 92 VAL A C 1
ATOM 762 O O . VAL A 1 92 ? 38.997 -0.366 9.094 1.00 33.53 92 VAL A O 1
ATOM 765 N N . ARG A 1 93 ? 39.749 1.741 8.856 1.00 36.50 93 ARG A N 1
ATOM 766 C CA . ARG A 1 93 ? 40.726 1.448 7.803 1.00 36.50 93 ARG A CA 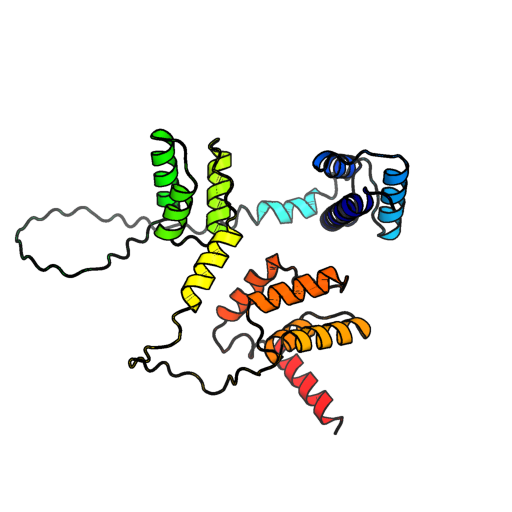1
ATOM 767 C C . ARG A 1 93 ? 41.837 0.590 8.411 1.00 36.50 93 ARG A C 1
ATOM 769 O O . ARG A 1 93 ? 42.862 1.108 8.853 1.00 36.50 93 ARG A O 1
ATOM 776 N N . ARG A 1 94 ? 41.658 -0.732 8.424 1.00 35.31 94 ARG A N 1
ATOM 777 C CA . ARG A 1 94 ? 42.770 -1.671 8.562 1.00 35.31 94 ARG A CA 1
ATOM 778 C C . ARG A 1 94 ? 43.568 -1.601 7.265 1.00 35.31 94 ARG A C 1
ATOM 780 O O . ARG A 1 94 ? 43.227 -2.230 6.271 1.00 35.31 94 ARG A O 1
ATOM 787 N N . ARG A 1 95 ? 44.635 -0.799 7.287 1.00 37.19 95 ARG A N 1
ATOM 788 C CA . ARG A 1 95 ? 45.765 -0.937 6.363 1.00 37.19 95 ARG A CA 1
ATOM 789 C C . ARG A 1 95 ? 46.263 -2.379 6.466 1.00 37.19 95 ARG A C 1
ATOM 791 O O . ARG A 1 95 ? 46.951 -2.712 7.426 1.00 37.19 95 ARG A O 1
ATOM 798 N N . GLN A 1 96 ? 45.918 -3.223 5.502 1.00 35.56 96 GLN A N 1
ATOM 799 C CA . GLN A 1 96 ? 46.676 -4.443 5.273 1.00 35.56 96 GLN A CA 1
ATOM 800 C C . GLN A 1 96 ? 47.919 -4.055 4.484 1.00 35.56 96 GLN A C 1
ATOM 802 O O . GLN A 1 96 ? 47.858 -3.597 3.345 1.00 35.56 96 GLN A O 1
ATOM 807 N N . GLN A 1 97 ? 49.046 -4.145 5.180 1.00 36.72 97 GLN A N 1
ATOM 808 C CA . GLN A 1 97 ? 50.366 -4.047 4.597 1.00 36.72 97 GLN A CA 1
ATOM 809 C C . GLN A 1 97 ? 50.541 -5.168 3.575 1.00 36.72 97 GLN A C 1
ATOM 811 O O . GLN A 1 97 ? 50.334 -6.346 3.858 1.00 36.72 97 GLN A O 1
ATOM 816 N N . THR A 1 98 ? 50.966 -4.758 2.390 1.00 34.84 98 THR A N 1
ATOM 817 C CA . THR A 1 98 ? 51.645 -5.578 1.399 1.00 34.84 98 THR A CA 1
ATOM 818 C C . THR A 1 98 ? 52.749 -6.407 2.051 1.00 34.84 98 THR A C 1
ATOM 820 O O . THR A 1 98 ? 53.699 -5.848 2.600 1.00 34.84 98 THR A O 1
ATOM 823 N N . SER A 1 99 ? 52.672 -7.729 1.918 1.00 34.53 99 SER A N 1
ATOM 824 C CA . SER A 1 99 ? 53.868 -8.565 1.887 1.00 34.53 99 SER A CA 1
ATOM 825 C C . SER A 1 99 ? 53.749 -9.590 0.760 1.00 34.53 99 SER A C 1
ATOM 827 O O . SER A 1 99 ? 52.981 -10.543 0.788 1.00 34.53 99 SER A O 1
ATOM 829 N N . THR A 1 100 ? 54.517 -9.308 -0.284 1.00 39.69 100 THR A N 1
ATOM 830 C CA . THR A 1 100 ? 55.106 -10.254 -1.227 1.00 39.69 100 THR A CA 1
ATOM 831 C C . THR A 1 100 ? 55.822 -11.386 -0.496 1.00 39.69 100 THR A C 1
ATOM 833 O O . THR A 1 100 ? 56.778 -11.074 0.204 1.00 39.69 100 THR A O 1
ATOM 836 N N . VAL A 1 101 ? 55.475 -12.654 -0.757 1.00 36.72 101 VAL A N 1
ATOM 837 C CA . VAL A 1 101 ? 56.440 -13.761 -0.952 1.00 36.72 101 VAL A CA 1
AT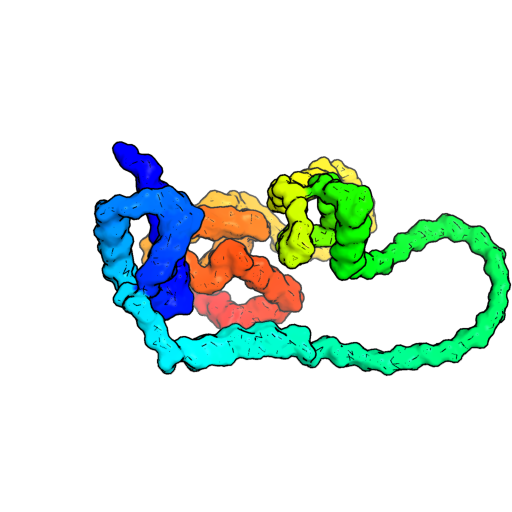OM 838 C C . VAL A 1 101 ? 55.811 -14.825 -1.867 1.00 36.72 101 VAL A C 1
ATOM 840 O O . VAL A 1 101 ? 54.693 -15.282 -1.651 1.00 36.72 101 VAL A O 1
ATOM 843 N N . LEU A 1 102 ? 56.558 -15.194 -2.910 1.00 46.88 102 LEU A N 1
ATOM 844 C CA . LEU A 1 102 ? 56.323 -16.307 -3.831 1.00 46.88 102 LEU A CA 1
ATOM 845 C C . LEU A 1 102 ? 56.153 -17.665 -3.121 1.00 46.88 102 LEU A C 1
ATOM 847 O O . LEU A 1 102 ? 56.889 -17.948 -2.184 1.00 46.88 102 LEU A O 1
ATOM 851 N N . SER A 1 103 ? 55.357 -18.577 -3.698 1.00 31.59 103 SER A N 1
ATOM 852 C CA . SER A 1 103 ? 55.852 -19.853 -4.270 1.00 31.59 103 SER A CA 1
ATOM 853 C C . SER A 1 103 ? 54.744 -20.916 -4.421 1.00 31.59 103 SER A C 1
ATOM 855 O O . SER A 1 103 ? 54.268 -21.484 -3.449 1.00 31.59 103 SER A O 1
ATOM 857 N N . LYS A 1 104 ? 54.411 -21.227 -5.684 1.00 38.72 104 LYS A N 1
ATOM 858 C CA . LYS A 1 104 ? 54.475 -22.575 -6.291 1.00 38.72 104 LYS A CA 1
ATOM 859 C C . LYS A 1 104 ? 53.822 -23.749 -5.517 1.00 38.72 104 LYS A C 1
ATOM 861 O O . LYS A 1 104 ? 54.464 -24.359 -4.672 1.00 38.72 104 LYS A O 1
ATOM 866 N N . ARG A 1 105 ? 52.676 -24.245 -5.998 1.00 32.69 105 ARG A N 1
ATOM 867 C CA . ARG A 1 105 ? 52.556 -25.465 -6.835 1.00 32.69 105 ARG A CA 1
ATOM 868 C C . ARG A 1 105 ? 51.094 -25.885 -6.997 1.00 32.69 105 ARG A C 1
ATOM 870 O O . ARG A 1 105 ? 50.298 -25.833 -6.074 1.00 32.69 105 ARG A O 1
ATOM 877 N N . VAL A 1 106 ? 50.826 -26.317 -8.221 1.00 44.12 106 VAL A N 1
ATOM 878 C CA . VAL A 1 106 ? 49.624 -26.968 -8.729 1.00 44.12 106 VAL A CA 1
ATOM 879 C C . VAL A 1 106 ? 49.316 -28.240 -7.945 1.00 44.12 106 VAL A C 1
ATOM 881 O O . VAL A 1 106 ? 50.173 -29.117 -7.852 1.00 44.12 106 VAL A O 1
ATOM 884 N N . THR A 1 107 ? 48.064 -28.366 -7.522 1.00 36.56 107 THR A N 1
ATOM 885 C CA . THR A 1 107 ? 47.348 -29.641 -7.455 1.00 36.56 107 THR A CA 1
ATOM 886 C C . THR A 1 107 ? 45.912 -29.372 -7.880 1.00 36.56 107 THR A C 1
ATOM 888 O O . THR A 1 107 ? 45.228 -28.552 -7.272 1.00 36.56 107 THR A O 1
ATOM 891 N N . HIS A 1 108 ? 45.515 -30.021 -8.974 1.00 43.81 108 HIS A N 1
ATOM 892 C CA . HIS A 1 108 ? 44.131 -30.175 -9.395 1.00 43.81 108 HIS A CA 1
ATOM 893 C C . HIS A 1 108 ? 43.370 -30.877 -8.273 1.00 43.81 108 HIS A C 1
ATOM 895 O O . HIS A 1 108 ? 43.755 -31.983 -7.914 1.00 43.81 108 HIS A O 1
ATOM 901 N N . ASN A 1 109 ? 42.328 -30.237 -7.756 1.00 39.59 109 ASN A N 1
ATOM 902 C CA . ASN A 1 109 ? 41.146 -30.901 -7.225 1.00 39.59 109 ASN A CA 1
ATOM 903 C C . ASN A 1 109 ? 39.968 -29.960 -7.478 1.00 39.59 109 ASN A C 1
ATOM 905 O O . ASN A 1 109 ? 39.921 -28.837 -6.975 1.00 39.59 109 ASN A O 1
ATOM 909 N N . GLU A 1 110 ? 39.090 -30.412 -8.366 1.00 46.00 110 GLU A N 1
ATOM 910 C CA . GLU A 1 110 ? 37.785 -29.837 -8.649 1.00 46.00 110 GLU A CA 1
ATOM 911 C C . GLU A 1 110 ? 36.879 -30.121 -7.451 1.00 46.00 110 GLU A C 1
ATOM 913 O O . GLU A 1 110 ? 36.133 -31.091 -7.443 1.00 46.00 110 GLU A O 1
ATOM 918 N N . ASP A 1 111 ? 36.968 -29.277 -6.429 1.00 38.97 111 ASP A N 1
ATOM 919 C CA . ASP A 1 111 ? 35.917 -29.162 -5.429 1.00 38.97 111 ASP A CA 1
ATOM 920 C C . ASP A 1 111 ? 35.165 -27.866 -5.709 1.00 38.97 111 ASP A C 1
ATOM 922 O O . ASP A 1 111 ? 35.744 -26.774 -5.736 1.00 38.97 111 ASP A O 1
ATOM 926 N N . LEU A 1 112 ? 33.863 -28.014 -5.955 1.00 45.12 112 LEU A N 1
ATOM 927 C CA . LEU A 1 112 ? 32.865 -26.955 -6.052 1.00 45.12 112 LEU A CA 1
ATOM 928 C C . LEU A 1 112 ? 32.783 -26.213 -4.712 1.00 45.12 112 LEU A C 1
ATOM 930 O O . LEU A 1 112 ? 31.825 -26.334 -3.955 1.00 45.12 112 LEU A O 1
ATOM 934 N N . ALA A 1 113 ? 33.803 -25.413 -4.418 1.00 42.06 113 ALA A N 1
ATOM 935 C CA . ALA A 1 113 ? 33.688 -24.320 -3.484 1.00 42.06 113 ALA A CA 1
ATOM 936 C C . ALA A 1 113 ? 32.687 -23.348 -4.106 1.00 42.06 113 ALA A C 1
ATOM 938 O O . ALA A 1 113 ? 33.038 -22.546 -4.978 1.00 42.06 113 ALA A O 1
ATOM 939 N N . ILE A 1 114 ? 31.432 -23.446 -3.667 1.00 49.91 114 ILE A N 1
ATOM 940 C CA . ILE A 1 114 ? 30.463 -22.359 -3.726 1.00 49.91 114 ILE A CA 1
ATOM 941 C C . ILE A 1 114 ? 31.141 -21.200 -2.996 1.00 49.91 114 ILE A C 1
ATOM 943 O O . ILE A 1 114 ? 31.067 -21.057 -1.779 1.00 49.91 114 ILE A O 1
ATOM 947 N N . ARG A 1 115 ? 31.928 -20.418 -3.737 1.00 44.31 115 ARG A N 1
ATOM 948 C CA . ARG A 1 115 ? 32.363 -19.107 -3.295 1.00 44.31 115 ARG A CA 1
ATOM 949 C C . ARG A 1 115 ? 31.075 -18.320 -3.194 1.00 44.31 115 ARG A C 1
ATOM 951 O O . ARG A 1 115 ? 30.570 -17.865 -4.221 1.00 44.31 115 ARG A O 1
ATOM 958 N N . GLU A 1 116 ? 30.564 -18.193 -1.973 1.00 48.91 116 GLU A N 1
ATOM 959 C CA . GLU A 1 116 ? 29.666 -17.124 -1.545 1.00 48.91 116 GLU A CA 1
ATOM 960 C C . GLU A 1 116 ? 30.365 -15.797 -1.844 1.00 48.91 116 GLU A C 1
ATOM 962 O O . GLU A 1 116 ? 30.964 -15.129 -1.006 1.00 48.91 116 GLU A O 1
ATOM 967 N N . SER A 1 117 ? 30.378 -15.467 -3.126 1.00 52.91 117 SER A N 1
ATOM 968 C CA . SER A 1 117 ? 30.675 -14.149 -3.618 1.00 52.91 117 SER A CA 1
ATOM 969 C C . SER A 1 117 ? 29.447 -13.385 -3.177 1.00 52.91 117 SER A C 1
ATOM 971 O O . SER A 1 117 ? 28.381 -13.539 -3.766 1.00 52.91 117 SER A O 1
ATOM 973 N N . THR A 1 118 ? 29.562 -12.687 -2.053 1.00 61.72 118 THR A N 1
ATOM 974 C CA . THR A 1 118 ? 28.563 -11.743 -1.567 1.00 61.72 118 THR A CA 1
ATOM 975 C C . THR A 1 118 ? 28.458 -10.643 -2.614 1.00 61.72 118 THR A C 1
ATOM 977 O O . THR A 1 118 ? 29.146 -9.626 -2.534 1.00 61.72 118 THR A O 1
ATOM 980 N N . LEU A 1 119 ? 27.705 -10.921 -3.672 1.00 76.69 119 LEU A N 1
ATOM 981 C CA . LEU A 1 119 ? 27.464 -10.007 -4.769 1.00 76.69 119 LEU A CA 1
ATOM 982 C C . LEU A 1 119 ? 26.726 -8.809 -4.176 1.00 76.69 119 LEU A C 1
ATOM 984 O O . LEU A 1 119 ? 25.630 -8.957 -3.637 1.00 76.69 119 LEU A O 1
ATOM 988 N N . SER A 1 120 ? 27.363 -7.639 -4.193 1.00 84.75 120 SER A N 1
ATOM 989 C CA . SER A 1 120 ? 26.761 -6.439 -3.622 1.00 84.75 120 SER A CA 1
ATOM 990 C C . SER A 1 120 ? 25.655 -5.917 -4.548 1.00 84.75 120 SER A C 1
ATOM 992 O O . SER A 1 120 ? 25.770 -6.032 -5.772 1.00 84.75 120 SER A O 1
ATOM 994 N N . PRO A 1 121 ? 24.590 -5.303 -4.006 1.00 79.50 121 PRO A N 1
ATOM 995 C CA . PRO A 1 121 ? 23.547 -4.669 -4.819 1.00 79.50 121 PRO A CA 1
ATOM 996 C C . PRO A 1 121 ? 24.103 -3.555 -5.725 1.00 79.50 121 PRO A C 1
ATOM 998 O O . PRO A 1 121 ? 23.574 -3.305 -6.803 1.00 79.50 121 PRO A O 1
ATOM 1001 N N . GLU A 1 122 ? 25.221 -2.936 -5.340 1.00 84.38 122 GLU A N 1
ATOM 1002 C CA . GLU A 1 122 ? 25.964 -1.973 -6.165 1.00 84.38 122 GLU A CA 1
ATOM 1003 C C . GLU A 1 122 ? 26.492 -2.627 -7.453 1.00 84.38 122 GLU A C 1
ATOM 1005 O O . GLU A 1 122 ? 26.329 -2.082 -8.541 1.00 84.38 122 GLU A O 1
ATOM 1010 N N . GLU A 1 123 ? 27.029 -3.847 -7.359 1.00 91.75 123 GLU A N 1
ATOM 1011 C CA . GLU A 1 123 ? 27.500 -4.593 -8.528 1.00 91.75 123 GLU A CA 1
ATOM 1012 C C . GLU A 1 123 ? 26.332 -4.998 -9.450 1.00 91.75 123 GLU A C 1
ATOM 1014 O O . GLU A 1 123 ? 26.516 -5.136 -10.660 1.00 91.75 123 GLU A O 1
ATOM 1019 N N . ALA A 1 124 ? 25.120 -5.172 -8.903 1.00 91.56 124 ALA A N 1
ATOM 1020 C CA . ALA A 1 124 ? 23.912 -5.425 -9.694 1.00 91.56 124 ALA A CA 1
ATOM 1021 C C . ALA A 1 124 ? 23.574 -4.228 -10.590 1.00 91.56 124 ALA A C 1
ATOM 1023 O O . ALA A 1 124 ? 23.298 -4.405 -11.778 1.00 91.56 124 ALA A O 1
ATOM 1024 N N . VAL A 1 125 ? 23.644 -3.018 -10.025 1.00 92.88 125 VAL A N 1
ATOM 1025 C CA . VAL A 1 125 ? 23.444 -1.753 -10.745 1.00 92.88 125 VAL A CA 1
ATOM 1026 C C . VAL A 1 125 ? 24.503 -1.590 -11.830 1.00 92.88 125 VAL A C 1
ATOM 1028 O O . VAL A 1 125 ? 24.153 -1.348 -12.983 1.00 92.88 125 VAL A O 1
ATOM 1031 N N . ASP A 1 126 ? 25.779 -1.776 -11.488 1.00 93.81 126 ASP A N 1
ATOM 1032 C CA . ASP A 1 126 ? 26.887 -1.611 -12.433 1.00 93.81 126 ASP A CA 1
ATOM 1033 C C . ASP A 1 126 ? 26.765 -2.578 -13.620 1.00 93.81 126 ASP A C 1
ATOM 1035 O O . ASP A 1 126 ? 26.959 -2.182 -14.773 1.00 93.81 126 ASP A O 1
ATOM 1039 N N . LYS A 1 127 ? 26.367 -3.837 -13.375 1.00 94.25 127 LYS A N 1
ATOM 1040 C CA . LYS A 1 127 ? 26.094 -4.802 -14.453 1.00 94.25 127 LYS A CA 1
ATOM 1041 C C . LYS A 1 127 ? 24.887 -4.414 -15.299 1.00 94.25 127 LYS A C 1
ATOM 1043 O O . LYS A 1 127 ? 24.915 -4.645 -16.506 1.00 94.25 127 LYS A O 1
ATOM 1048 N N . LEU A 1 128 ? 23.843 -3.848 -14.695 1.00 94.38 128 LEU A N 1
ATOM 1049 C CA . LEU A 1 128 ? 22.661 -3.372 -15.417 1.00 94.38 128 LEU A CA 1
ATOM 1050 C C . LEU A 1 128 ? 22.999 -2.218 -16.354 1.00 94.38 128 LEU A C 1
ATOM 1052 O O . LEU A 1 128 ? 22.641 -2.267 -17.527 1.00 94.38 128 LEU A O 1
ATOM 1056 N N . LEU A 1 129 ? 23.728 -1.224 -15.846 1.00 92.81 129 LEU A N 1
ATOM 1057 C CA . LEU A 1 129 ? 24.148 -0.061 -16.624 1.00 92.81 129 LEU A CA 1
ATOM 1058 C C . LEU A 1 129 ? 25.124 -0.459 -17.737 1.00 92.81 129 LEU A C 1
ATOM 1060 O O . LEU A 1 129 ? 24.958 -0.027 -18.870 1.00 92.81 129 LEU A O 1
ATOM 1064 N N . SER A 1 130 ? 26.063 -1.368 -17.458 1.00 93.12 130 SER A N 1
ATOM 1065 C CA . SER A 1 130 ? 26.994 -1.868 -18.483 1.00 93.12 130 SER A CA 1
ATOM 1066 C C . SER A 1 130 ? 26.266 -2.573 -19.637 1.00 93.12 130 SER A C 1
ATOM 1068 O O . SER A 1 130 ? 26.654 -2.435 -20.791 1.00 93.12 130 SER A O 1
ATOM 1070 N N . ARG A 1 131 ? 25.192 -3.326 -19.347 1.00 93.38 131 ARG A N 1
ATOM 1071 C CA . ARG A 1 131 ? 24.377 -3.980 -20.387 1.00 93.38 131 ARG A CA 1
ATOM 1072 C C . ARG A 1 131 ? 23.567 -2.981 -21.206 1.00 93.38 131 ARG A C 1
ATOM 1074 O O . ARG A 1 131 ? 23.363 -3.223 -22.391 1.00 93.38 131 ARG A O 1
ATOM 1081 N N . GLU A 1 132 ? 23.105 -1.902 -20.581 1.00 93.19 132 GLU A N 1
ATOM 1082 C CA . GLU A 1 132 ? 22.328 -0.854 -21.246 1.00 93.19 132 GLU A CA 1
ATOM 1083 C C . GLU A 1 132 ? 23.154 -0.077 -22.275 1.00 93.19 132 GLU A C 1
ATOM 1085 O O . GLU A 1 132 ? 22.662 0.203 -23.368 1.00 93.19 132 GLU A O 1
ATOM 1090 N N . GLU A 1 133 ? 24.433 0.172 -21.974 1.00 93.50 133 GLU A N 1
ATOM 1091 C CA . GLU A 1 133 ? 25.374 0.791 -22.915 1.00 93.50 133 GLU A CA 1
ATOM 1092 C C . GLU A 1 133 ? 25.572 -0.053 -24.188 1.00 93.50 133 GLU A C 1
ATOM 1094 O O . GLU A 1 133 ? 25.775 0.490 -25.276 1.00 93.50 133 GLU A O 1
ATOM 1099 N N . GLU A 1 134 ? 25.495 -1.384 -24.074 1.00 94.56 134 GLU A N 1
ATOM 1100 C CA . GLU A 1 134 ? 25.643 -2.306 -25.204 1.00 94.56 134 GLU A CA 1
ATOM 1101 C C . GLU A 1 134 ? 24.334 -2.509 -25.981 1.00 94.56 134 GLU A C 1
ATOM 1103 O O . GLU A 1 134 ? 24.356 -2.676 -27.207 1.00 94.56 134 GLU A O 1
ATOM 1108 N N . ARG A 1 135 ? 23.190 -2.542 -25.284 1.00 93.56 135 ARG A N 1
ATOM 1109 C CA . ARG A 1 135 ? 21.872 -2.812 -25.874 1.00 93.56 135 ARG A CA 1
ATOM 1110 C C . ARG A 1 135 ? 20.718 -2.321 -24.986 1.00 93.56 135 ARG A C 1
ATOM 1112 O O . ARG A 1 135 ? 20.848 -2.317 -23.768 1.00 93.56 135 ARG A O 1
ATOM 1119 N N . PRO A 1 136 ? 19.534 -2.025 -25.558 1.00 94.25 136 PRO A N 1
ATOM 1120 C CA . PRO A 1 136 ? 18.343 -1.719 -24.769 1.00 94.25 136 PRO A CA 1
ATOM 1121 C C . PRO A 1 136 ? 18.028 -2.818 -23.746 1.00 94.25 136 PRO A C 1
ATOM 1123 O O . PRO A 1 136 ? 18.081 -4.009 -24.064 1.00 94.25 136 PRO A O 1
ATOM 1126 N N . LEU A 1 137 ? 17.674 -2.414 -22.526 1.00 96.12 137 LEU A N 1
ATOM 1127 C CA . LEU A 1 137 ? 17.337 -3.340 -21.450 1.00 96.12 137 LEU A CA 1
ATOM 1128 C C . LEU A 1 137 ? 16.021 -4.069 -21.727 1.00 96.12 137 LEU A C 1
ATOM 1130 O O . LEU A 1 137 ? 14.963 -3.451 -21.847 1.00 96.12 137 LEU A O 1
ATOM 1134 N N . HIS A 1 138 ? 16.091 -5.397 -21.767 1.00 96.19 138 HIS A N 1
ATOM 1135 C CA . HIS A 1 138 ? 14.922 -6.265 -21.845 1.00 96.19 138 HIS A CA 1
ATOM 1136 C C . HIS A 1 138 ? 14.469 -6.718 -20.456 1.00 96.19 138 HIS A C 1
ATOM 1138 O O . HIS A 1 138 ? 15.230 -6.701 -19.485 1.00 96.19 138 HIS A O 1
ATOM 1144 N N . SER A 1 139 ? 13.212 -7.152 -20.358 1.00 94.81 139 SER A N 1
ATOM 1145 C CA . SER A 1 139 ? 12.634 -7.675 -19.119 1.00 94.81 139 SER A CA 1
ATOM 1146 C C . SER A 1 139 ? 13.455 -8.830 -18.552 1.00 94.81 139 SER A C 1
ATOM 1148 O O . SER A 1 139 ? 13.711 -8.893 -17.354 1.00 94.81 139 SER A O 1
ATOM 1150 N N . GLU A 1 140 ? 13.937 -9.705 -19.426 1.00 95.50 140 GLU A N 1
ATOM 1151 C CA . GLU A 1 140 ? 14.733 -10.880 -19.101 1.00 95.50 140 GLU A CA 1
ATOM 1152 C C . GLU A 1 140 ? 16.049 -10.511 -18.408 1.00 95.50 140 GLU A C 1
ATOM 1154 O O . GLU A 1 140 ? 16.465 -11.213 -17.488 1.00 95.50 140 GLU A O 1
ATOM 1159 N N . ASP A 1 141 ? 16.681 -9.399 -18.798 1.00 94.88 141 ASP A N 1
ATOM 1160 C CA . ASP A 1 141 ? 17.928 -8.929 -18.186 1.00 94.88 141 ASP A CA 1
ATOM 1161 C C . ASP A 1 141 ? 17.704 -8.486 -16.734 1.00 94.88 141 ASP A C 1
ATOM 1163 O O . ASP A 1 141 ? 18.465 -8.864 -15.838 1.00 94.88 141 ASP A O 1
ATOM 1167 N N . LEU A 1 142 ? 16.623 -7.739 -16.487 1.00 95.00 142 LEU A N 1
ATOM 1168 C CA . LEU A 1 142 ? 16.230 -7.302 -15.147 1.00 95.00 142 LEU A CA 1
ATOM 1169 C C . LEU A 1 142 ? 15.869 -8.488 -14.253 1.00 95.00 142 LEU A C 1
ATOM 1171 O O . LEU A 1 142 ? 16.381 -8.598 -13.139 1.00 95.00 142 LEU A O 1
ATOM 1175 N N . LEU A 1 143 ? 15.043 -9.412 -14.751 1.00 94.69 143 LEU A N 1
ATOM 1176 C CA . LEU A 1 143 ? 14.658 -10.610 -14.004 1.00 94.69 143 LEU A CA 1
ATOM 1177 C C . LEU A 1 143 ? 15.868 -11.502 -13.697 1.00 94.69 143 LEU A C 1
ATOM 1179 O O . LEU A 1 143 ? 15.975 -12.051 -12.597 1.00 94.69 143 LEU A O 1
ATOM 1183 N N . GLN A 1 144 ? 16.811 -11.624 -14.637 1.00 94.94 144 GLN A N 1
ATOM 1184 C CA . GLN A 1 144 ? 18.044 -12.374 -14.423 1.00 94.94 144 GLN A CA 1
ATOM 1185 C C . GLN A 1 144 ? 18.898 -11.744 -13.323 1.00 94.94 144 GLN A C 1
ATOM 1187 O O . GLN A 1 144 ? 19.468 -12.477 -12.515 1.00 94.94 144 GLN A O 1
ATOM 1192 N N . ILE A 1 145 ? 18.987 -10.414 -13.261 1.00 95.12 145 ILE A N 1
ATOM 1193 C CA . ILE A 1 145 ? 19.743 -9.721 -12.214 1.00 95.12 145 ILE A CA 1
ATOM 1194 C C . ILE A 1 145 ? 19.055 -9.846 -10.861 1.00 95.12 145 ILE A C 1
ATOM 1196 O O . ILE A 1 145 ? 19.714 -10.259 -9.911 1.00 95.12 145 ILE A O 1
ATOM 1200 N N . ILE A 1 146 ? 17.742 -9.627 -10.783 1.00 94.25 146 ILE A N 1
ATOM 1201 C CA . ILE A 1 146 ? 16.971 -9.842 -9.549 1.00 94.25 146 ILE A CA 1
ATOM 1202 C C . ILE A 1 146 ? 17.208 -11.259 -9.012 1.00 94.25 146 ILE A C 1
ATOM 1204 O O . ILE A 1 146 ? 17.499 -11.434 -7.833 1.00 94.25 146 ILE A O 1
ATOM 1208 N N . LYS A 1 147 ? 17.178 -12.272 -9.888 1.00 93.19 147 LYS A N 1
ATOM 1209 C CA . LYS A 1 147 ? 17.417 -13.670 -9.508 1.00 93.19 147 LYS A CA 1
ATOM 1210 C C . LYS A 1 147 ? 18.868 -13.946 -9.102 1.00 93.19 147 LYS A C 1
ATOM 1212 O O . LYS A 1 147 ? 19.104 -14.665 -8.137 1.00 93.19 147 LYS A O 1
ATOM 1217 N N . THR A 1 148 ? 19.836 -13.402 -9.839 1.00 94.19 148 THR A N 1
ATOM 1218 C CA . THR A 1 148 ? 21.275 -13.641 -9.618 1.00 94.19 148 THR A CA 1
ATOM 1219 C C . THR A 1 148 ? 21.756 -13.001 -8.319 1.00 94.19 148 THR A C 1
ATOM 1221 O O . THR A 1 148 ? 22.580 -13.580 -7.619 1.00 94.19 148 THR A O 1
ATOM 1224 N N . TYR A 1 149 ? 21.223 -11.824 -7.998 1.00 93.62 149 TYR A N 1
ATOM 1225 C CA . TYR A 1 149 ? 21.542 -11.067 -6.789 1.00 93.62 149 TYR A CA 1
ATOM 1226 C C . TYR A 1 149 ? 20.561 -11.335 -5.644 1.00 93.62 149 TYR A C 1
ATOM 1228 O O . TYR A 1 149 ? 20.715 -10.753 -4.578 1.00 93.62 149 TYR A O 1
ATOM 1236 N N . GLN A 1 150 ? 19.576 -12.216 -5.859 1.00 92.00 150 GLN A N 1
ATOM 1237 C CA . GLN A 1 150 ? 18.534 -12.569 -4.890 1.00 92.00 150 GLN A CA 1
ATOM 1238 C C . GLN A 1 150 ? 17.862 -11.342 -4.260 1.00 92.00 150 GLN A C 1
ATOM 1240 O O . GLN A 1 150 ? 17.571 -11.330 -3.066 1.00 92.00 150 GLN A O 1
ATOM 1245 N N . LEU A 1 151 ? 17.622 -10.308 -5.068 1.00 92.69 151 LEU A N 1
ATOM 1246 C CA . LEU A 1 151 ? 16.995 -9.084 -4.584 1.00 92.69 151 LEU A CA 1
ATOM 1247 C C . LEU A 1 151 ? 15.585 -9.408 -4.093 1.00 92.69 151 LEU A C 1
ATOM 1249 O O . LEU A 1 151 ? 14.855 -10.172 -4.726 1.00 92.69 151 LEU A O 1
ATOM 1253 N N . SER A 1 152 ? 15.194 -8.817 -2.974 1.00 89.94 152 SER A N 1
ATOM 1254 C CA . SER A 1 152 ? 13.810 -8.799 -2.516 1.00 89.94 152 SER A CA 1
ATOM 1255 C C . SER A 1 152 ? 12.935 -7.951 -3.448 1.00 89.94 152 SER A C 1
ATOM 1257 O O . SER A 1 152 ? 13.427 -7.167 -4.261 1.00 89.94 152 SER A O 1
ATOM 1259 N N . ALA A 1 153 ? 11.610 -8.074 -3.321 1.00 89.12 153 ALA A N 1
ATOM 1260 C CA . ALA A 1 153 ? 10.675 -7.256 -4.099 1.00 89.12 153 ALA A CA 1
ATOM 1261 C C . ALA A 1 153 ? 10.910 -5.750 -3.901 1.00 89.12 153 ALA A C 1
ATOM 1263 O O . ALA A 1 153 ? 10.845 -4.989 -4.862 1.00 89.12 153 ALA A O 1
ATOM 1264 N N . LEU A 1 154 ? 11.241 -5.344 -2.673 1.00 84.88 154 LEU A N 1
ATOM 1265 C CA . LEU A 1 154 ? 11.506 -3.951 -2.333 1.00 84.88 154 LEU A CA 1
ATOM 1266 C C . LEU A 1 154 ? 12.840 -3.471 -2.923 1.00 84.88 154 LEU A C 1
ATOM 1268 O O . LEU A 1 154 ? 12.875 -2.432 -3.571 1.00 84.88 154 LEU A O 1
ATOM 1272 N N . GLU A 1 155 ? 13.911 -4.260 -2.805 1.00 91.19 155 GLU A N 1
ATOM 1273 C CA . GLU A 1 155 ? 15.206 -3.934 -3.428 1.00 91.19 155 GLU A CA 1
ATOM 1274 C C . GLU A 1 155 ? 15.110 -3.876 -4.961 1.00 91.19 155 GLU A C 1
ATOM 1276 O O . GLU A 1 155 ? 15.757 -3.047 -5.598 1.00 91.19 155 GLU A O 1
ATOM 1281 N N . ALA A 1 156 ? 14.281 -4.728 -5.572 1.00 94.31 156 ALA A N 1
ATOM 1282 C CA . ALA A 1 156 ? 14.015 -4.686 -7.006 1.00 94.31 156 ALA A CA 1
ATOM 1283 C C . ALA A 1 156 ? 13.270 -3.402 -7.420 1.00 94.31 156 ALA A C 1
ATOM 1285 O O . ALA A 1 156 ? 13.604 -2.813 -8.449 1.00 94.31 156 ALA A O 1
ATOM 1286 N N . GLU A 1 157 ? 12.294 -2.938 -6.633 1.00 92.00 157 GLU A N 1
ATOM 1287 C CA . GLU A 1 157 ? 11.622 -1.651 -6.871 1.00 92.00 157 GLU A CA 1
ATOM 1288 C C . GLU A 1 157 ? 12.588 -0.471 -6.732 1.00 92.00 157 GLU A C 1
ATOM 1290 O O . GLU A 1 157 ? 12.617 0.405 -7.599 1.00 92.00 157 GLU A O 1
ATOM 1295 N N . GLU A 1 158 ? 13.410 -0.467 -5.681 1.00 90.25 158 GLU A N 1
ATOM 1296 C CA . GLU A 1 158 ? 14.436 0.555 -5.458 1.00 90.25 158 GLU A CA 1
ATOM 1297 C C . GLU A 1 158 ? 15.454 0.593 -6.605 1.00 90.25 158 GLU A C 1
ATOM 1299 O O . GLU A 1 158 ? 15.811 1.673 -7.083 1.00 90.25 158 GLU A O 1
ATOM 1304 N N . LEU A 1 159 ? 15.870 -0.575 -7.101 1.00 94.19 159 LEU A N 1
ATOM 1305 C CA . LEU A 1 159 ? 16.739 -0.707 -8.267 1.00 94.19 159 LEU A CA 1
ATOM 1306 C C . LEU A 1 159 ? 16.098 -0.100 -9.523 1.00 94.19 159 LEU A C 1
ATOM 1308 O O . LEU A 1 159 ? 16.747 0.680 -10.223 1.00 94.19 159 LEU A O 1
ATOM 1312 N N . LEU A 1 160 ? 14.829 -0.416 -9.813 1.00 94.38 160 LEU A N 1
ATOM 1313 C CA . LEU A 1 160 ? 14.125 0.153 -10.969 1.00 94.38 160 LEU A CA 1
ATOM 1314 C C . LEU A 1 160 ? 13.986 1.672 -10.865 1.00 94.38 160 LEU A C 1
ATOM 1316 O O . LEU A 1 160 ? 14.174 2.379 -11.856 1.00 94.38 160 LEU A O 1
ATOM 1320 N N . GLU A 1 161 ? 13.670 2.178 -9.678 1.00 94.19 161 GLU A N 1
ATOM 1321 C CA . GLU A 1 161 ? 13.545 3.612 -9.444 1.00 94.19 161 GLU A CA 1
ATOM 1322 C C . GLU A 1 161 ? 14.893 4.326 -9.602 1.00 94.19 161 GLU A C 1
ATOM 1324 O O . GLU A 1 161 ? 14.972 5.380 -10.237 1.00 94.19 161 GLU A O 1
ATOM 1329 N N . TYR A 1 162 ? 15.980 3.722 -9.117 1.00 94.44 162 TYR A N 1
ATOM 1330 C CA . TYR A 1 162 ? 17.332 4.234 -9.322 1.00 94.44 162 TYR A CA 1
ATOM 1331 C C . TYR A 1 162 ? 17.701 4.313 -10.811 1.00 94.44 162 TYR A C 1
ATOM 1333 O O . TYR A 1 162 ? 18.229 5.327 -11.271 1.00 94.44 162 TYR A O 1
ATOM 1341 N N . ILE A 1 163 ? 17.387 3.272 -11.586 1.00 92.81 163 ILE A N 1
ATOM 1342 C CA . ILE A 1 163 ? 17.645 3.222 -13.033 1.00 92.81 163 ILE A CA 1
ATOM 1343 C C . ILE A 1 163 ? 16.865 4.325 -13.764 1.00 92.81 163 ILE A C 1
ATOM 1345 O O . ILE A 1 163 ? 17.444 5.048 -14.578 1.00 92.81 163 ILE A O 1
ATOM 1349 N N . ARG A 1 164 ? 15.592 4.544 -13.404 1.00 93.62 164 ARG A N 1
ATOM 1350 C CA . ARG A 1 164 ? 14.786 5.661 -13.935 1.00 93.62 164 ARG A CA 1
ATOM 1351 C C . ARG A 1 164 ? 15.416 7.017 -13.644 1.00 93.62 164 ARG A C 1
ATOM 1353 O O . ARG A 1 164 ? 15.480 7.870 -14.527 1.00 93.62 164 ARG A O 1
ATOM 1360 N N . GLN A 1 165 ? 15.938 7.218 -12.434 1.00 91.88 165 GLN A N 1
ATOM 1361 C CA . GLN A 1 165 ? 16.630 8.459 -12.062 1.00 91.88 165 GLN A CA 1
ATOM 1362 C C . GLN A 1 165 ? 17.923 8.685 -12.855 1.00 91.88 165 GLN A C 1
ATOM 1364 O O . GLN A 1 165 ? 18.345 9.830 -13.025 1.00 91.88 165 GLN A O 1
ATOM 1369 N N . LYS A 1 166 ? 18.545 7.617 -13.367 1.00 92.25 166 LYS A N 1
ATOM 1370 C CA . LYS A 1 166 ? 19.694 7.699 -14.278 1.00 92.25 166 LYS A CA 1
ATOM 1371 C C . LYS A 1 166 ? 19.314 8.009 -15.726 1.00 92.25 166 LYS A C 1
ATOM 1373 O O . LYS A 1 166 ? 20.208 8.177 -16.546 1.00 92.25 166 LYS A O 1
ATOM 1378 N N . GLY A 1 167 ? 18.023 8.161 -16.026 1.00 93.88 167 GLY A N 1
ATOM 1379 C CA . GLY A 1 167 ? 17.523 8.470 -17.367 1.00 93.88 167 GLY A CA 1
ATOM 1380 C C . GLY A 1 167 ? 17.349 7.241 -18.256 1.00 93.88 167 GLY A C 1
ATOM 1381 O O . GLY A 1 167 ? 17.024 7.386 -19.432 1.00 93.88 167 GLY A O 1
ATOM 1382 N N . VAL A 1 168 ? 17.533 6.046 -17.698 1.00 94.44 168 VAL A N 1
ATOM 1383 C CA . VAL A 1 168 ? 17.269 4.782 -18.378 1.00 94.44 168 VAL A CA 1
ATOM 1384 C C . VAL A 1 168 ? 15.803 4.427 -18.150 1.00 94.44 168 VAL A C 1
ATOM 1386 O O . VAL A 1 168 ? 15.325 4.452 -17.019 1.00 94.44 168 VAL A O 1
ATOM 1389 N N . ASN A 1 169 ? 15.074 4.096 -19.214 1.00 93.25 169 ASN A N 1
ATOM 1390 C CA . ASN A 1 169 ? 13.683 3.656 -19.113 1.00 93.25 169 ASN A CA 1
ATOM 1391 C C . ASN A 1 169 ? 13.641 2.123 -19.014 1.00 93.25 169 ASN A C 1
ATOM 1393 O O . ASN A 1 169 ? 13.717 1.467 -20.055 1.00 93.25 169 ASN A O 1
ATOM 1397 N N . PRO A 1 170 ? 13.537 1.528 -17.807 1.00 92.38 170 PRO A N 1
ATOM 1398 C CA . PRO A 1 170 ? 13.393 0.087 -17.696 1.00 92.38 170 PRO A CA 1
ATOM 1399 C C . PRO A 1 170 ? 12.051 -0.353 -18.302 1.00 92.38 170 PRO A C 1
ATOM 1401 O O . PRO A 1 170 ? 11.071 0.396 -18.219 1.00 92.38 170 PRO A O 1
ATOM 1404 N N . PRO A 1 171 ? 11.972 -1.562 -18.882 1.00 93.31 171 PRO A N 1
ATOM 1405 C CA . PRO A 1 171 ? 10.705 -2.129 -19.321 1.00 93.31 171 PRO A CA 1
ATOM 1406 C C . PRO A 1 171 ? 9.715 -2.218 -18.153 1.00 93.31 171 PRO A C 1
ATOM 1408 O O . PRO A 1 171 ? 10.099 -2.410 -16.996 1.00 93.31 171 PRO A O 1
ATOM 1411 N N . GLU A 1 172 ? 8.425 -2.075 -18.457 1.00 92.69 172 GLU A N 1
ATOM 1412 C CA . GLU A 1 172 ? 7.363 -2.242 -17.467 1.00 92.69 172 GLU A CA 1
ATOM 1413 C C . GLU A 1 172 ? 7.276 -3.717 -17.059 1.00 92.69 172 GLU A C 1
ATOM 1415 O O . GLU A 1 172 ? 6.819 -4.567 -17.822 1.00 92.69 172 GLU A O 1
ATOM 1420 N N . ILE A 1 173 ? 7.744 -4.019 -15.849 1.00 91.88 173 ILE A N 1
ATOM 1421 C CA . ILE A 1 173 ? 7.667 -5.345 -15.237 1.00 91.88 173 ILE A CA 1
ATOM 1422 C C . ILE A 1 173 ? 6.802 -5.233 -13.986 1.00 91.88 173 ILE A C 1
ATOM 1424 O O . ILE A 1 173 ? 7.049 -4.388 -13.124 1.00 91.88 173 ILE A O 1
ATOM 1428 N N . ASP A 1 174 ? 5.814 -6.116 -13.861 1.00 91.00 174 ASP A N 1
ATOM 1429 C CA . ASP A 1 174 ? 5.083 -6.303 -12.609 1.00 91.00 174 ASP A CA 1
ATOM 1430 C C . ASP A 1 174 ? 5.939 -7.148 -11.652 1.00 91.00 174 ASP A C 1
ATOM 1432 O O . ASP A 1 174 ? 5.926 -8.383 -11.683 1.00 91.00 174 ASP A O 1
ATOM 1436 N N . ILE A 1 175 ? 6.739 -6.457 -10.831 1.00 88.88 175 ILE A N 1
ATOM 1437 C CA . ILE A 1 175 ? 7.640 -7.073 -9.848 1.00 88.88 175 ILE A CA 1
ATOM 1438 C C . ILE A 1 175 ? 6.861 -8.024 -8.929 1.00 88.88 175 ILE A C 1
ATOM 1440 O O . ILE A 1 175 ? 7.313 -9.137 -8.662 1.00 88.88 175 ILE A O 1
ATOM 1444 N N . TYR A 1 176 ? 5.667 -7.637 -8.481 1.00 84.81 176 TYR A N 1
ATOM 1445 C CA . TYR A 1 176 ? 4.883 -8.448 -7.553 1.00 84.81 176 TYR A CA 1
ATOM 1446 C C . TYR A 1 176 ? 4.417 -9.752 -8.187 1.00 84.81 176 TYR A C 1
ATOM 1448 O O . TYR A 1 176 ? 4.512 -10.800 -7.548 1.00 84.81 176 TYR A O 1
ATOM 1456 N N . GLN A 1 177 ? 3.962 -9.717 -9.442 1.00 85.94 177 GLN A N 1
ATOM 1457 C CA . GLN A 1 177 ? 3.618 -10.943 -10.168 1.00 85.94 177 GLN A CA 1
ATOM 1458 C C . GLN A 1 177 ? 4.836 -11.847 -10.352 1.00 85.94 177 GLN A C 1
ATOM 1460 O O . GLN A 1 177 ? 4.731 -13.058 -10.171 1.00 85.94 177 GLN A O 1
ATOM 1465 N N . PHE A 1 178 ? 6.009 -11.280 -10.642 1.00 89.81 178 PHE A N 1
ATOM 1466 C CA . PHE A 1 178 ? 7.239 -12.061 -10.760 1.00 89.81 178 PHE A CA 1
ATOM 1467 C C . PHE A 1 178 ? 7.591 -12.795 -9.458 1.00 89.81 178 PHE A C 1
ATOM 1469 O O . PHE A 1 178 ? 7.776 -14.013 -9.472 1.00 89.81 178 PHE A O 1
ATOM 1476 N N . PHE A 1 179 ? 7.613 -12.096 -8.320 1.00 87.31 179 PHE A N 1
ATOM 1477 C CA . PHE A 1 179 ? 7.884 -12.730 -7.024 1.00 87.31 179 PHE A CA 1
ATOM 1478 C C . PHE A 1 179 ? 6.789 -13.715 -6.607 1.00 87.31 179 PHE A C 1
ATOM 1480 O O . PHE A 1 179 ? 7.087 -14.737 -5.988 1.00 87.31 179 PHE A O 1
ATOM 1487 N N . ARG A 1 180 ? 5.531 -13.456 -6.984 1.00 84.31 180 ARG A N 1
ATOM 1488 C CA . ARG A 1 180 ? 4.426 -14.395 -6.774 1.00 84.31 180 ARG A CA 1
ATOM 1489 C C . ARG A 1 180 ? 4.654 -15.703 -7.526 1.00 84.31 180 ARG A C 1
ATOM 1491 O O . ARG A 1 180 ? 4.479 -16.762 -6.932 1.00 84.31 180 ARG A O 1
ATOM 1498 N N . ASN A 1 181 ? 5.089 -15.627 -8.782 1.00 85.81 181 ASN A N 1
ATOM 1499 C CA . ASN A 1 181 ? 5.374 -16.801 -9.605 1.00 85.81 181 ASN A CA 1
ATOM 1500 C C . ASN A 1 181 ? 6.575 -17.586 -9.058 1.00 85.81 181 ASN A C 1
ATOM 1502 O O . ASN A 1 181 ? 6.476 -18.796 -8.889 1.00 85.81 181 ASN A O 1
ATOM 1506 N N . ILE A 1 182 ? 7.662 -16.903 -8.668 1.00 81.56 182 ILE A N 1
ATOM 1507 C CA . ILE A 1 182 ? 8.818 -17.561 -8.026 1.00 81.56 182 ILE A CA 1
ATOM 1508 C C . ILE A 1 182 ? 8.398 -18.285 -6.746 1.00 81.56 182 ILE A C 1
ATOM 1510 O O . ILE A 1 182 ? 8.843 -19.401 -6.486 1.00 81.56 182 ILE A O 1
ATOM 1514 N N . SER A 1 183 ? 7.553 -17.644 -5.935 1.00 77.31 183 SER A N 1
ATOM 1515 C CA . SER A 1 183 ? 7.072 -18.250 -4.701 1.00 77.31 183 SER A CA 1
ATOM 1516 C C . SER A 1 183 ? 6.157 -19.440 -4.967 1.00 77.31 183 SER A C 1
ATOM 1518 O O . SER A 1 183 ? 6.127 -20.340 -4.146 1.00 77.31 183 SER A O 1
ATOM 1520 N N . GLN A 1 184 ? 5.391 -19.469 -6.057 1.00 72.31 184 GLN A N 1
ATOM 1521 C CA . GLN A 1 184 ? 4.532 -20.615 -6.370 1.00 72.31 184 GLN A CA 1
ATOM 1522 C C . GLN A 1 184 ? 5.345 -21.815 -6.861 1.00 72.31 184 GLN A C 1
ATOM 1524 O O . GLN A 1 184 ? 5.079 -22.937 -6.431 1.00 72.31 184 GLN A O 1
ATOM 1529 N N . ASP A 1 185 ? 6.386 -21.571 -7.658 1.00 64.44 185 ASP A N 1
ATOM 1530 C CA . ASP A 1 185 ? 7.273 -22.621 -8.168 1.00 64.44 185 ASP A CA 1
ATOM 1531 C C . ASP A 1 185 ? 8.092 -23.299 -7.054 1.00 64.44 185 ASP A C 1
ATOM 1533 O O . ASP A 1 185 ? 8.491 -24.458 -7.189 1.00 64.44 185 ASP A O 1
ATOM 1537 N N . SER A 1 186 ? 8.327 -22.612 -5.928 1.00 58.44 186 SER A N 1
ATOM 1538 C CA . SER A 1 186 ? 9.018 -23.198 -4.773 1.00 58.44 186 SER A CA 1
ATOM 1539 C C . SER A 1 186 ? 8.120 -24.064 -3.881 1.00 58.44 186 SER A C 1
ATOM 1541 O O . SER A 1 186 ? 8.643 -24.907 -3.154 1.00 58.44 186 SER A O 1
ATOM 1543 N N . PHE A 1 187 ? 6.790 -23.924 -3.954 1.00 46.47 187 PHE A N 1
ATOM 1544 C CA . PHE A 1 187 ? 5.854 -24.705 -3.130 1.00 46.47 187 PHE A CA 1
ATOM 1545 C C . PHE A 1 187 ? 5.424 -26.038 -3.760 1.00 46.47 187 PHE A C 1
ATOM 1547 O O . PHE A 1 187 ? 4.957 -26.920 -3.041 1.00 46.47 187 PHE A O 1
ATOM 1554 N N . THR A 1 188 ? 5.606 -26.244 -5.068 1.00 48.47 188 THR A N 1
ATOM 1555 C CA . THR A 1 188 ? 5.163 -27.480 -5.746 1.00 48.47 188 THR A CA 1
ATOM 1556 C C . THR A 1 188 ? 6.081 -28.695 -5.566 1.00 48.47 188 THR A C 1
ATOM 1558 O O . THR A 1 188 ? 5.743 -29.764 -6.061 1.00 48.47 188 THR A O 1
ATOM 1561 N N . ASN A 1 189 ? 7.186 -28.583 -4.817 1.00 41.44 189 ASN A N 1
ATOM 1562 C CA . ASN A 1 189 ? 8.097 -29.705 -4.525 1.00 41.44 189 ASN A CA 1
ATOM 1563 C C . ASN A 1 189 ? 8.183 -30.083 -3.030 1.00 41.44 189 ASN A C 1
ATOM 1565 O O . ASN A 1 189 ? 9.120 -30.762 -2.621 1.00 41.44 189 ASN A O 1
ATOM 1569 N N . CYS A 1 190 ? 7.211 -29.695 -2.199 1.00 38.75 190 CYS A N 1
ATOM 1570 C CA . CYS A 1 190 ? 7.150 -30.122 -0.791 1.00 38.75 190 CYS A CA 1
ATOM 1571 C C . CYS A 1 190 ? 6.417 -31.464 -0.570 1.00 38.75 190 CYS A C 1
ATOM 1573 O O . CYS A 1 190 ? 5.955 -31.731 0.536 1.00 38.75 190 CYS A O 1
ATOM 1575 N N . GLU A 1 191 ? 6.332 -32.324 -1.588 1.00 42.25 191 GLU A N 1
ATOM 1576 C CA . GLU A 1 191 ? 6.015 -33.747 -1.423 1.00 42.25 191 GLU A CA 1
ATOM 1577 C C . GLU A 1 191 ? 7.216 -34.584 -1.877 1.00 42.25 191 GLU A C 1
ATOM 1579 O O . GLU A 1 191 ? 7.397 -34.864 -3.058 1.00 42.25 191 GLU A O 1
ATOM 1584 N N . GLY A 1 192 ? 8.039 -34.990 -0.907 1.00 48.25 192 GLY A N 1
ATOM 1585 C CA . GLY A 1 192 ? 9.058 -36.024 -1.085 1.00 48.25 192 GLY A CA 1
ATOM 1586 C C . GLY A 1 192 ? 10.484 -35.497 -1.202 1.00 48.25 192 GLY A C 1
ATOM 1587 O O . GLY A 1 192 ? 10.954 -35.231 -2.296 1.00 48.25 192 GLY A O 1
ATOM 1588 N N . VAL A 1 193 ? 11.174 -35.382 -0.066 1.00 42.53 193 VAL A N 1
ATOM 1589 C CA . VAL A 1 193 ? 12.327 -36.215 0.337 1.00 42.53 193 VAL A CA 1
ATOM 1590 C C . VAL A 1 193 ? 12.626 -35.828 1.791 1.00 42.53 193 VAL A C 1
ATOM 1592 O O . VAL A 1 193 ? 13.207 -34.785 2.074 1.00 42.53 193 VAL A O 1
ATOM 1595 N N . LEU A 1 194 ? 12.149 -36.654 2.722 1.00 47.34 194 LEU A N 1
ATOM 1596 C CA . LEU A 1 194 ? 12.568 -36.648 4.122 1.00 47.34 194 LEU A CA 1
ATOM 1597 C C . LEU A 1 194 ? 13.860 -37.469 4.199 1.00 47.34 194 LEU A C 1
ATOM 1599 O O . LEU A 1 194 ? 13.796 -38.670 4.435 1.00 47.34 194 LEU A O 1
ATOM 1603 N N . ASP A 1 195 ? 15.004 -36.824 3.978 1.00 42.31 195 ASP A N 1
ATOM 1604 C CA . ASP A 1 195 ? 16.310 -37.382 4.340 1.00 42.31 195 ASP A CA 1
ATOM 1605 C C . ASP A 1 195 ? 16.887 -36.572 5.518 1.00 42.31 195 ASP A C 1
ATOM 1607 O O . ASP A 1 195 ? 17.434 -35.481 5.369 1.00 42.31 195 ASP A O 1
ATOM 1611 N N . ASP A 1 196 ? 16.684 -37.129 6.713 1.00 47.06 196 ASP A N 1
ATOM 1612 C CA . ASP A 1 196 ? 17.627 -37.199 7.842 1.00 47.06 196 ASP A CA 1
ATOM 1613 C C . ASP A 1 196 ? 18.247 -35.923 8.452 1.00 47.06 196 ASP A C 1
ATOM 1615 O O . ASP A 1 196 ? 19.250 -36.004 9.165 1.00 47.06 196 ASP A O 1
ATOM 1619 N N . TYR A 1 197 ? 17.639 -34.746 8.285 1.00 42.19 197 TYR A N 1
ATOM 1620 C CA . TYR A 1 197 ? 17.988 -33.580 9.108 1.00 42.19 197 TYR A CA 1
ATOM 1621 C C . TYR A 1 197 ? 17.026 -33.423 10.291 1.00 42.19 197 TYR A C 1
ATOM 1623 O O . TYR A 1 197 ? 15.944 -32.853 10.170 1.00 42.19 197 TYR A O 1
ATOM 1631 N N . SER A 1 198 ? 17.451 -33.922 11.454 1.00 48.62 198 SER A N 1
ATOM 1632 C CA . SER A 1 198 ? 16.793 -33.741 12.751 1.00 48.62 198 SER A CA 1
ATOM 1633 C C . SER A 1 198 ? 16.801 -32.267 13.171 1.00 48.62 198 SER A C 1
ATOM 1635 O O . SER A 1 198 ? 17.646 -31.823 13.947 1.00 48.62 198 SER A O 1
ATOM 1637 N N . PHE A 1 199 ? 15.862 -31.493 12.638 1.00 43.06 199 PHE A N 1
ATOM 1638 C CA . PHE A 1 199 ? 15.424 -30.248 13.250 1.00 43.06 199 PHE A CA 1
ATOM 1639 C C . PHE A 1 199 ? 14.552 -30.649 14.445 1.00 43.06 199 PHE A C 1
ATOM 1641 O O . PHE A 1 199 ? 13.552 -31.343 14.268 1.00 43.06 199 PHE A O 1
ATOM 1648 N N . GLU A 1 200 ? 14.953 -30.294 15.668 1.00 49.69 200 GLU A N 1
ATOM 1649 C CA . GLU A 1 200 ? 14.087 -30.440 16.841 1.00 49.69 200 GLU A CA 1
ATOM 1650 C C . GLU A 1 200 ? 12.922 -29.452 16.688 1.00 49.69 200 GLU A C 1
ATOM 1652 O O . GLU A 1 200 ? 12.973 -28.316 17.153 1.00 49.69 200 GLU A O 1
ATOM 1657 N N . GLU A 1 201 ? 11.894 -29.860 15.943 1.00 41.66 201 GLU A N 1
ATOM 1658 C CA . GLU A 1 201 ? 10.610 -29.176 15.900 1.00 41.66 201 GLU A CA 1
ATOM 1659 C C . GLU A 1 201 ? 10.038 -29.178 17.318 1.00 41.66 201 GLU A C 1
ATOM 1661 O O . GLU A 1 201 ? 9.729 -30.234 17.873 1.00 41.66 201 GLU A O 1
ATOM 1666 N N . ASP A 1 202 ? 9.921 -27.989 17.912 1.00 43.09 202 ASP A N 1
ATOM 1667 C CA . ASP A 1 202 ? 9.191 -27.799 19.158 1.00 43.09 202 ASP A CA 1
ATOM 1668 C C . ASP A 1 202 ? 7.740 -28.289 18.941 1.00 43.09 202 ASP A C 1
ATOM 1670 O O . ASP A 1 202 ? 6.994 -27.670 18.170 1.00 43.09 202 ASP A O 1
ATOM 1674 N N . PRO A 1 203 ? 7.299 -29.402 19.565 1.00 45.38 203 PRO A N 1
ATOM 1675 C CA . PRO A 1 203 ? 6.038 -30.073 19.222 1.00 45.38 203 PRO A CA 1
ATOM 1676 C C . PRO A 1 203 ? 4.772 -29.289 19.612 1.00 45.38 203 PRO A C 1
ATOM 1678 O O . PRO A 1 203 ? 3.660 -29.812 19.522 1.00 45.38 203 PRO A O 1
ATOM 1681 N N . GLY A 1 204 ? 4.912 -28.062 20.116 1.00 51.75 204 GLY A N 1
ATOM 1682 C CA . GLY A 1 204 ? 3.824 -27.295 20.716 1.00 51.75 204 GLY A CA 1
ATOM 1683 C C . GLY A 1 204 ? 2.947 -26.512 19.739 1.00 51.75 204 GLY A C 1
ATOM 1684 O O . GLY A 1 204 ? 1.817 -26.165 20.091 1.00 51.75 204 GLY A O 1
ATOM 1685 N N . TRP A 1 205 ? 3.413 -26.227 18.521 1.00 47.06 205 TRP A N 1
ATOM 1686 C CA . TRP A 1 205 ? 2.624 -25.491 17.529 1.00 47.06 205 TRP A CA 1
ATOM 1687 C C . TRP A 1 205 ? 1.803 -26.445 16.668 1.00 47.06 205 TRP A C 1
ATOM 1689 O O . TRP A 1 205 ? 2.052 -26.663 15.483 1.00 47.06 205 TRP A O 1
ATOM 1699 N N . VAL A 1 206 ? 0.754 -26.995 17.281 1.00 54.50 206 VAL A N 1
ATOM 1700 C CA . VAL A 1 206 ? -0.363 -27.556 16.522 1.00 54.50 206 VAL A CA 1
ATOM 1701 C C . VAL A 1 206 ? -0.898 -26.416 15.662 1.00 54.50 206 VAL A C 1
ATOM 1703 O O . VAL A 1 206 ? -1.517 -25.492 16.195 1.00 54.50 206 VAL A O 1
ATOM 1706 N N . ARG A 1 207 ? -0.622 -26.450 14.347 1.00 51.88 207 ARG A N 1
ATOM 1707 C CA . ARG A 1 207 ? -1.252 -25.557 13.368 1.00 51.88 207 ARG A CA 1
ATOM 1708 C C . ARG A 1 207 ? -2.750 -25.673 13.585 1.00 51.88 207 ARG A C 1
ATOM 1710 O O . ARG A 1 207 ? -3.371 -26.661 13.194 1.00 51.88 207 ARG A O 1
ATOM 1717 N N . SER A 1 208 ? -3.306 -24.697 14.292 1.00 53.25 208 SER A N 1
ATOM 1718 C CA . SER A 1 208 ? -4.735 -24.637 14.507 1.00 53.25 208 SER A CA 1
ATOM 1719 C C . SER A 1 208 ? -5.332 -24.492 13.120 1.00 53.25 208 SER A C 1
ATOM 1721 O O . SER A 1 208 ? -5.006 -23.557 12.399 1.00 53.25 208 SER A O 1
ATOM 1723 N N . THR A 1 209 ? -6.158 -25.453 12.722 1.00 55.31 209 THR A N 1
ATOM 1724 C CA . THR A 1 209 ? -6.829 -25.538 11.415 1.00 55.31 209 THR A CA 1
ATOM 1725 C C . THR A 1 209 ? -7.881 -24.441 11.222 1.00 55.31 209 THR A C 1
ATOM 1727 O O . THR A 1 209 ? -8.885 -24.631 10.541 1.00 55.31 209 THR A O 1
ATOM 1730 N N . LEU A 1 210 ? -7.712 -23.297 11.880 1.00 58.84 210 LEU A N 1
ATOM 1731 C CA . LEU A 1 210 ? -8.691 -22.233 11.886 1.00 58.84 210 LEU A CA 1
ATOM 1732 C C . LEU A 1 210 ? -8.606 -21.502 10.552 1.00 58.84 210 LEU A C 1
ATOM 1734 O O . LEU A 1 210 ? -7.581 -20.935 10.193 1.00 58.84 210 LEU A O 1
ATOM 1738 N N . CYS A 1 211 ? -9.710 -21.556 9.815 1.00 80.25 211 CYS A N 1
ATOM 1739 C CA . CYS A 1 211 ? -9.829 -20.931 8.512 1.00 80.25 211 CYS A CA 1
ATOM 1740 C C . CYS A 1 211 ? -9.709 -19.400 8.648 1.00 80.25 211 CYS A C 1
ATOM 1742 O O . CYS A 1 211 ? -10.258 -18.839 9.606 1.00 80.25 211 CYS A O 1
ATOM 1744 N N . PRO A 1 212 ? -9.066 -18.707 7.689 1.00 84.94 212 PRO A N 1
ATOM 1745 C CA . PRO A 1 212 ? -8.9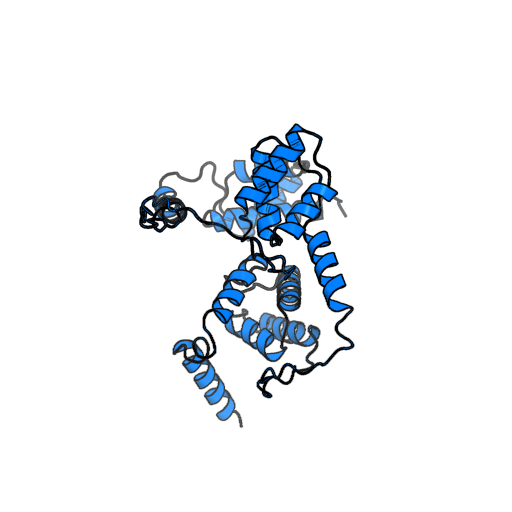71 -17.244 7.654 1.00 84.94 212 PRO A CA 1
ATOM 1746 C C . PRO A 1 212 ? -10.323 -16.534 7.806 1.00 84.94 212 PRO A C 1
ATOM 1748 O O . PRO A 1 212 ? -10.405 -15.457 8.390 1.00 84.94 212 PRO A O 1
ATOM 1751 N N . GLU A 1 213 ? -11.406 -17.170 7.359 1.00 90.31 213 GLU A N 1
ATOM 1752 C CA . GLU A 1 213 ? -12.784 -16.693 7.530 1.00 90.31 213 GLU A CA 1
ATOM 1753 C C . GLU A 1 213 ? -13.137 -16.473 9.007 1.00 90.31 213 GLU A C 1
ATOM 1755 O O . GLU A 1 213 ? -13.713 -15.452 9.366 1.00 90.31 213 GLU A O 1
ATOM 1760 N N . LYS A 1 214 ? -12.696 -17.364 9.900 1.00 93.31 214 LYS A N 1
ATOM 1761 C CA . LYS A 1 214 ? -12.946 -17.230 11.338 1.00 93.31 214 LYS A CA 1
ATOM 1762 C C . LYS A 1 214 ? -12.194 -16.047 11.949 1.00 93.31 214 LYS A C 1
ATOM 1764 O O . LYS A 1 214 ? -12.675 -15.457 12.917 1.00 93.31 214 LYS A O 1
ATOM 1769 N N . ALA A 1 215 ? -11.021 -15.707 11.410 1.00 94.62 215 ALA A N 1
ATOM 1770 C CA . ALA A 1 215 ? -10.286 -14.514 11.820 1.00 94.62 215 ALA A CA 1
ATOM 1771 C C . ALA A 1 215 ? -11.040 -13.242 11.412 1.00 94.62 215 ALA A C 1
ATOM 1773 O O . ALA A 1 215 ? -11.203 -12.333 12.227 1.00 94.62 215 ALA A O 1
ATOM 1774 N N . VAL A 1 216 ? -11.555 -13.215 10.178 1.00 95.44 216 VAL A N 1
ATOM 1775 C CA . VAL A 1 216 ? -12.403 -12.128 9.674 1.00 95.44 216 VAL A CA 1
ATOM 1776 C C . VAL A 1 216 ? -13.642 -11.964 10.552 1.00 95.44 216 VAL A C 1
ATOM 1778 O O . VAL A 1 216 ? -13.884 -10.866 11.045 1.00 95.44 216 VAL A O 1
ATOM 1781 N N . ASP A 1 217 ? -14.384 -13.045 10.798 1.00 96.12 217 ASP A N 1
ATOM 1782 C CA . ASP A 1 217 ? -15.623 -13.008 11.581 1.00 96.12 217 ASP A CA 1
ATOM 1783 C C . ASP A 1 217 ? -15.385 -12.492 13.004 1.00 96.12 217 ASP A C 1
ATOM 1785 O O . ASP A 1 217 ? -16.141 -11.654 13.495 1.00 96.12 217 ASP A O 1
ATOM 1789 N N . LYS A 1 218 ? -14.304 -12.940 13.661 1.00 95.88 218 LYS A N 1
ATOM 1790 C CA . LYS A 1 218 ? -13.928 -12.458 14.999 1.00 95.88 218 LYS A CA 1
ATOM 1791 C C . LYS A 1 218 ? -13.637 -10.961 15.010 1.00 95.88 218 LYS A C 1
ATOM 1793 O O . LYS A 1 218 ? -14.143 -10.259 15.883 1.00 95.88 218 LYS A O 1
ATOM 1798 N N . LEU A 1 219 ? -12.832 -10.478 14.062 1.00 95.69 219 LEU A N 1
ATOM 1799 C CA . LEU A 1 219 ? -12.439 -9.069 14.023 1.00 95.69 219 LEU A CA 1
ATOM 1800 C C . LEU A 1 219 ? -13.602 -8.165 13.625 1.00 95.69 219 LEU A C 1
ATOM 1802 O O . LEU A 1 219 ? -13.747 -7.092 14.200 1.00 95.69 219 LEU A O 1
ATOM 1806 N N . LEU A 1 220 ? -14.461 -8.600 12.700 1.00 95.31 220 LEU A N 1
ATOM 1807 C CA . LEU A 1 220 ? -15.681 -7.869 12.358 1.00 95.31 220 LEU A CA 1
ATOM 1808 C C . LEU A 1 220 ? -16.636 -7.788 13.550 1.00 95.31 220 LEU A C 1
ATOM 1810 O O . LEU A 1 220 ? -17.114 -6.703 13.864 1.00 95.31 220 LEU A O 1
ATOM 1814 N N . PHE A 1 221 ? -16.859 -8.902 14.253 1.00 95.38 221 PHE A N 1
ATOM 1815 C CA . PHE A 1 221 ? -17.702 -8.914 15.448 1.00 95.38 221 PHE A CA 1
ATOM 1816 C C . PHE A 1 221 ? -17.164 -7.974 16.536 1.00 95.38 221 PHE A C 1
ATOM 1818 O O . PHE A 1 221 ? -17.922 -7.213 17.133 1.00 95.38 221 PHE A O 1
ATOM 1825 N N . GLN A 1 222 ? -15.847 -7.977 16.765 1.00 94.81 222 GLN A N 1
ATOM 1826 C CA . GLN A 1 222 ? -15.215 -7.052 17.708 1.00 94.81 222 GLN A CA 1
ATOM 1827 C C . GLN A 1 222 ? -15.382 -5.595 17.270 1.00 94.81 222 GLN A C 1
ATOM 1829 O O . GLN A 1 222 ? -15.809 -4.780 18.086 1.00 94.81 222 GLN A O 1
ATOM 1834 N N . ALA A 1 223 ? -15.140 -5.294 15.991 1.00 93.81 223 ALA A N 1
ATOM 1835 C CA . ALA A 1 223 ? -15.288 -3.956 15.418 1.00 93.81 223 ALA A CA 1
ATOM 1836 C C . ALA A 1 223 ? -16.712 -3.391 15.531 1.00 93.81 223 ALA A C 1
ATOM 1838 O O . ALA A 1 223 ? -16.889 -2.180 15.646 1.00 93.81 223 ALA A O 1
ATOM 1839 N N . GLU A 1 224 ? -17.734 -4.251 15.478 1.00 93.44 224 GLU A N 1
ATOM 1840 C CA . GLU A 1 224 ? -19.129 -3.841 15.671 1.00 93.44 224 GLU A CA 1
ATOM 1841 C C . GLU A 1 224 ? -19.423 -3.448 17.124 1.00 93.44 224 GLU A C 1
ATOM 1843 O O . GLU A 1 224 ? -20.256 -2.575 17.375 1.00 93.44 224 GLU A O 1
ATOM 1848 N N . THR A 1 225 ? -18.748 -4.083 18.087 1.00 91.56 225 THR A N 1
ATOM 1849 C CA . THR A 1 225 ? -18.973 -3.842 19.520 1.00 91.56 225 THR A CA 1
ATOM 1850 C C . THR A 1 225 ? -18.114 -2.721 20.098 1.00 91.56 225 THR A C 1
ATOM 1852 O O . THR A 1 225 ? -18.592 -1.954 20.936 1.00 91.56 225 THR A O 1
ATOM 1855 N N . GLU A 1 226 ? -16.857 -2.608 19.671 1.00 91.88 226 GLU A N 1
ATOM 1856 C CA . GLU A 1 226 ? -15.907 -1.609 20.151 1.00 91.88 226 GLU A CA 1
ATOM 1857 C C . GLU A 1 226 ? -14.835 -1.288 19.098 1.00 91.88 226 GLU A C 1
ATOM 1859 O O . GLU A 1 226 ? -14.689 -1.966 18.085 1.00 91.88 226 GLU A O 1
ATOM 1864 N N . MET A 1 227 ? -14.069 -0.219 19.329 1.00 91.31 227 MET A N 1
ATOM 1865 C CA . MET A 1 227 ? -12.952 0.135 18.455 1.00 91.31 227 MET A CA 1
ATOM 1866 C C . MET A 1 227 ? -11.853 -0.931 18.569 1.00 91.31 227 MET A C 1
ATOM 1868 O O . MET A 1 227 ? -11.343 -1.168 19.666 1.00 91.31 227 MET A O 1
ATOM 1872 N N . LEU A 1 228 ? -11.480 -1.540 17.439 1.00 95.12 228 LEU A N 1
ATOM 1873 C CA . LEU A 1 228 ? -10.438 -2.567 17.364 1.00 95.12 228 LEU A CA 1
ATOM 1874 C C . LEU A 1 228 ? -9.106 -2.037 17.896 1.00 95.12 228 LEU A C 1
ATOM 1876 O O . LEU A 1 228 ? -8.559 -1.056 17.383 1.00 95.12 228 LEU A O 1
ATOM 1880 N N . ARG A 1 229 ? -8.557 -2.707 18.910 1.00 93.81 229 ARG A N 1
ATOM 1881 C CA . ARG A 1 229 ? -7.231 -2.390 19.443 1.00 93.81 229 ARG A CA 1
ATOM 1882 C C . ARG A 1 229 ? -6.184 -3.257 18.761 1.00 93.81 229 ARG A C 1
ATOM 1884 O O . ARG A 1 229 ? -6.486 -4.317 18.213 1.00 93.81 229 ARG A O 1
ATOM 1891 N N . GLY A 1 230 ? -4.930 -2.809 18.794 1.00 89.81 230 GLY A N 1
ATOM 1892 C CA . GLY A 1 230 ? -3.829 -3.567 18.193 1.00 89.81 230 GLY A CA 1
ATOM 1893 C C . GLY A 1 230 ? -3.692 -4.958 18.814 1.00 89.81 230 GLY A C 1
ATOM 1894 O O . GLY A 1 230 ? -3.403 -5.926 18.116 1.00 89.81 230 GLY A O 1
ATOM 1895 N N . GLU A 1 231 ? -3.971 -5.076 20.114 1.00 90.88 231 GLU A N 1
ATOM 1896 C CA . GLU A 1 231 ? -3.926 -6.341 20.842 1.00 90.88 231 GLU A CA 1
ATOM 1897 C C . GLU A 1 231 ? -4.971 -7.348 20.348 1.00 90.88 231 GLU A C 1
ATOM 1899 O O . GLU A 1 231 ? -4.679 -8.543 20.294 1.00 90.88 231 GLU A O 1
ATOM 1904 N N . ASP A 1 232 ? -6.159 -6.886 19.956 1.00 93.25 232 ASP A N 1
ATOM 1905 C CA . ASP A 1 232 ? -7.241 -7.748 19.474 1.00 93.25 232 ASP A CA 1
ATOM 1906 C C . ASP A 1 232 ? -6.868 -8.363 18.119 1.00 93.25 232 ASP A C 1
ATOM 1908 O O . ASP A 1 232 ? -6.955 -9.579 17.929 1.00 93.25 232 ASP A O 1
ATOM 1912 N N . VAL A 1 233 ? -6.332 -7.534 17.216 1.00 93.12 233 VAL A N 1
ATOM 1913 C CA . VAL A 1 233 ? -5.825 -7.955 15.902 1.00 93.12 233 VAL A CA 1
ATOM 1914 C C . VAL A 1 233 ? -4.718 -8.999 16.054 1.00 93.12 233 VAL A C 1
ATOM 1916 O O . VAL A 1 233 ? -4.792 -10.068 15.448 1.00 93.12 233 VAL A O 1
ATOM 1919 N N . LEU A 1 234 ? -3.717 -8.735 16.901 1.00 90.75 234 LEU A N 1
ATOM 1920 C CA . LEU A 1 234 ? -2.621 -9.679 17.145 1.00 90.75 234 LEU A CA 1
ATOM 1921 C C . LEU A 1 234 ? -3.100 -10.982 17.785 1.00 90.75 234 LEU A C 1
ATOM 1923 O O . LEU A 1 234 ? -2.617 -12.053 17.417 1.00 90.75 234 LEU A O 1
ATOM 1927 N N . THR A 1 235 ? -4.055 -10.902 18.714 1.00 93.19 235 THR A N 1
ATOM 1928 C CA . THR A 1 235 ? -4.632 -12.086 19.359 1.00 93.19 235 THR A CA 1
ATOM 1929 C C . THR A 1 235 ? -5.303 -12.973 18.319 1.00 93.19 235 THR A C 1
ATOM 1931 O O . THR A 1 235 ? -5.027 -14.168 18.278 1.00 93.19 235 THR A O 1
ATOM 1934 N N . VAL A 1 236 ? -6.108 -12.401 17.418 1.00 94.00 236 VAL A N 1
ATOM 1935 C CA . VAL A 1 236 ? -6.771 -13.171 16.357 1.00 94.00 236 VAL A CA 1
ATOM 1936 C C . VAL A 1 236 ? -5.768 -13.754 15.360 1.00 94.00 236 VAL A C 1
ATOM 1938 O O . VAL A 1 236 ? -5.907 -14.920 14.990 1.00 94.00 236 VAL A O 1
ATOM 1941 N N . ILE A 1 237 ? -4.750 -12.986 14.957 1.00 92.00 237 ILE A N 1
ATOM 1942 C CA . ILE A 1 237 ? -3.681 -13.458 14.062 1.00 92.00 237 ILE A CA 1
ATOM 1943 C C . ILE A 1 237 ? -2.973 -14.675 14.662 1.00 92.00 237 ILE A C 1
ATOM 1945 O O . ILE A 1 237 ? -2.815 -15.691 13.985 1.00 92.00 237 ILE A O 1
ATOM 1949 N N . HIS A 1 238 ? -2.579 -14.583 15.934 1.00 87.88 238 HIS A N 1
ATOM 1950 C CA . HIS A 1 238 ? -1.878 -15.656 16.630 1.00 87.88 238 HIS A CA 1
ATOM 1951 C C . HIS A 1 238 ? -2.790 -16.866 16.867 1.00 87.88 238 HIS A C 1
ATOM 1953 O O . HIS A 1 238 ? -2.388 -17.998 16.616 1.00 87.88 238 HIS A O 1
ATOM 1959 N N . GLU A 1 239 ? -4.028 -16.649 17.323 1.00 91.69 239 GLU A N 1
ATOM 1960 C CA . GLU A 1 239 ? -4.999 -17.726 17.545 1.00 91.69 239 GLU A CA 1
ATOM 1961 C C . GLU A 1 239 ? -5.321 -18.485 16.260 1.00 91.69 239 GLU A C 1
ATOM 1963 O O . GLU A 1 239 ? -5.464 -19.703 16.302 1.00 91.69 239 GLU A O 1
ATOM 1968 N N . CYS A 1 240 ? -5.439 -17.785 15.129 1.00 90.06 240 CYS A N 1
ATOM 1969 C CA . CYS A 1 240 ? -5.760 -18.405 13.845 1.00 90.06 240 CYS A CA 1
ATOM 1970 C C . CYS A 1 240 ? -4.520 -18.900 13.089 1.00 90.06 240 CYS A C 1
ATOM 1972 O O . CYS A 1 240 ? -4.671 -19.501 12.033 1.00 90.06 240 CYS A O 1
ATOM 1974 N N . GLY A 1 241 ? -3.311 -18.671 13.615 1.00 88.25 241 GLY A N 1
ATOM 1975 C CA . GLY A 1 241 ? -2.066 -19.112 12.987 1.00 88.25 241 GLY A CA 1
ATOM 1976 C C . GLY A 1 241 ? -1.853 -18.541 11.583 1.00 88.25 241 GLY A C 1
ATOM 1977 O O . GLY A 1 241 ? -1.297 -19.234 10.733 1.00 88.25 241 GLY A O 1
ATOM 1978 N N . LEU A 1 242 ? -2.315 -17.311 11.330 1.00 87.81 242 LEU A N 1
ATOM 1979 C CA . LEU A 1 242 ? -2.278 -16.720 9.992 1.00 87.81 242 LEU A CA 1
ATOM 1980 C C . LEU A 1 242 ? -0.836 -16.490 9.542 1.00 87.81 242 LEU A C 1
ATOM 1982 O O . LEU A 1 242 ? -0.023 -15.898 10.258 1.00 87.81 242 LEU A O 1
ATOM 1986 N N . CYS A 1 243 ? -0.518 -16.908 8.321 1.00 85.44 243 CYS A N 1
ATOM 1987 C CA . CYS A 1 243 ? 0.759 -16.580 7.712 1.00 85.44 243 CYS A CA 1
ATOM 1988 C C . CYS A 1 243 ? 0.807 -15.098 7.308 1.00 85.44 243 CYS A C 1
ATOM 1990 O O . CYS A 1 243 ? -0.213 -14.420 7.189 1.00 85.44 243 CYS A O 1
ATOM 1992 N N . LYS A 1 244 ? 2.014 -14.591 7.025 1.00 83.38 244 LYS A N 1
ATOM 1993 C CA . LYS A 1 244 ? 2.230 -13.193 6.615 1.00 83.38 244 LYS A CA 1
ATOM 1994 C C . LYS A 1 244 ? 1.263 -12.771 5.504 1.00 83.38 244 LYS A C 1
ATOM 1996 O O . LYS A 1 244 ? 0.610 -11.745 5.634 1.00 83.38 244 LYS A O 1
ATOM 2001 N N . HIS A 1 245 ? 1.124 -13.575 4.451 1.00 80.94 245 HIS A N 1
ATOM 2002 C CA . HIS A 1 245 ? 0.243 -13.251 3.328 1.00 80.94 245 HIS A CA 1
ATOM 2003 C C . HIS A 1 245 ? -1.240 -13.167 3.727 1.00 80.94 245 HIS A C 1
ATOM 2005 O O . HIS A 1 245 ? -1.934 -12.250 3.297 1.00 80.94 245 HIS A O 1
ATOM 2011 N N . GLU A 1 246 ? -1.714 -14.068 4.586 1.00 88.25 246 GLU A N 1
ATOM 2012 C CA . GLU A 1 246 ? -3.093 -14.049 5.091 1.00 88.25 246 GLU A CA 1
ATOM 2013 C C . GLU A 1 246 ? -3.354 -12.833 5.985 1.00 88.25 246 GLU A C 1
ATOM 2015 O O . GLU A 1 246 ? -4.415 -12.226 5.885 1.00 88.25 246 GLU A O 1
ATOM 2020 N N . ILE A 1 247 ? -2.375 -12.419 6.799 1.00 91.19 247 ILE A N 1
ATOM 2021 C CA . ILE A 1 247 ? -2.464 -11.189 7.604 1.00 91.19 247 ILE A CA 1
ATOM 2022 C C . ILE A 1 247 ? -2.654 -9.965 6.695 1.00 91.19 247 ILE A C 1
ATOM 2024 O O . ILE A 1 247 ? -3.503 -9.117 6.969 1.00 91.19 247 ILE A O 1
ATOM 2028 N N . TYR A 1 248 ? -1.902 -9.885 5.592 1.00 86.12 248 TYR A N 1
ATOM 2029 C CA . TYR A 1 248 ? -2.053 -8.817 4.598 1.00 86.12 248 TYR A CA 1
ATOM 2030 C C . TYR A 1 248 ? -3.458 -8.795 3.993 1.00 86.12 248 TYR A C 1
ATOM 2032 O O . TYR A 1 248 ? -4.106 -7.748 3.993 1.00 86.12 248 TYR A O 1
ATOM 2040 N N . GLN A 1 249 ? -3.936 -9.947 3.515 1.00 87.25 249 GLN A N 1
ATOM 2041 C CA . GLN A 1 249 ? -5.270 -10.070 2.926 1.00 87.25 249 GLN A CA 1
ATOM 2042 C C . GLN A 1 249 ? -6.373 -9.716 3.932 1.00 87.25 249 GLN A C 1
ATOM 2044 O O . GLN A 1 249 ? -7.328 -9.024 3.583 1.00 87.25 249 GLN A O 1
ATOM 2049 N N . LEU A 1 250 ? -6.226 -10.146 5.187 1.00 93.25 250 LEU A N 1
ATOM 2050 C CA . LEU A 1 250 ? -7.153 -9.846 6.274 1.00 93.25 250 LEU A CA 1
ATOM 2051 C C . LEU A 1 250 ? -7.240 -8.341 6.543 1.00 93.25 250 LEU A C 1
ATOM 2053 O O . LEU A 1 250 ? -8.337 -7.785 6.591 1.00 93.25 250 LEU A O 1
ATOM 2057 N N . LEU A 1 251 ? -6.098 -7.668 6.696 1.00 92.81 251 LEU A N 1
ATOM 2058 C CA . LEU A 1 251 ? -6.065 -6.236 7.001 1.00 92.81 251 LEU A CA 1
ATOM 2059 C C . LEU A 1 251 ? -6.534 -5.391 5.814 1.00 92.81 251 LEU A C 1
ATOM 2061 O O . LEU A 1 251 ? -7.287 -4.436 6.005 1.00 92.81 251 LEU A O 1
ATOM 2065 N N . GLU A 1 252 ? -6.178 -5.771 4.585 1.00 88.38 252 GLU A N 1
ATOM 2066 C CA . GLU A 1 252 ? -6.718 -5.148 3.374 1.00 88.38 252 GLU A CA 1
ATOM 2067 C C . GLU A 1 252 ? -8.243 -5.316 3.287 1.00 88.38 252 GLU A C 1
ATOM 2069 O O . GLU A 1 252 ? -8.959 -4.351 3.001 1.00 88.38 252 GLU A O 1
ATOM 2074 N N . TYR A 1 253 ? -8.756 -6.511 3.593 1.00 93.00 253 TYR A N 1
ATOM 2075 C CA . TYR A 1 253 ? -10.189 -6.781 3.608 1.00 93.00 253 TYR A CA 1
ATOM 2076 C C . TYR A 1 253 ? -10.921 -5.920 4.644 1.00 93.00 253 TYR A C 1
ATOM 2078 O O . TYR A 1 253 ? -11.883 -5.235 4.288 1.00 93.00 253 TYR A O 1
ATOM 2086 N N . LEU A 1 254 ? -10.456 -5.892 5.897 1.00 92.31 254 LEU A N 1
ATOM 2087 C CA . LEU A 1 254 ? -11.052 -5.079 6.965 1.00 92.31 254 LEU A CA 1
ATOM 2088 C C . LEU A 1 254 ? -11.050 -3.590 6.598 1.00 92.31 254 LEU A C 1
ATOM 2090 O O . LEU A 1 254 ? -12.082 -2.921 6.684 1.00 92.31 254 LEU A O 1
ATOM 2094 N N . TRP A 1 255 ? -9.930 -3.096 6.072 1.00 87.12 255 TRP A N 1
ATOM 2095 C CA . TRP A 1 255 ? -9.822 -1.724 5.587 1.00 87.12 255 TRP A CA 1
ATOM 2096 C C . TRP A 1 255 ? -10.809 -1.428 4.450 1.00 87.12 255 TRP A C 1
ATOM 2098 O O . TRP A 1 255 ? -11.451 -0.377 4.423 1.00 87.12 2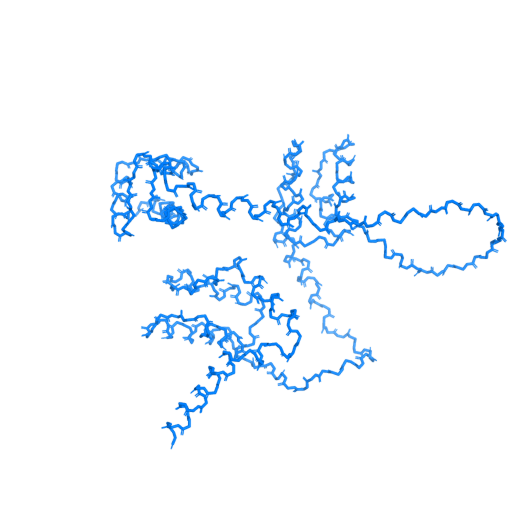55 TRP A O 1
ATOM 2108 N N . SER A 1 256 ? -10.977 -2.362 3.508 1.00 86.06 256 SER A N 1
ATOM 2109 C CA . SER A 1 256 ? -11.930 -2.221 2.398 1.00 86.06 256 SER A CA 1
ATOM 2110 C C . SER A 1 256 ? -13.387 -2.160 2.867 1.00 86.06 256 SER A C 1
ATOM 2112 O O . SER A 1 256 ? -14.216 -1.518 2.219 1.00 86.06 256 SER A O 1
ATOM 2114 N N . ARG A 1 257 ? -13.685 -2.781 4.015 1.00 89.75 257 ARG A N 1
ATOM 2115 C CA . ARG A 1 257 ? -14.991 -2.751 4.683 1.00 89.75 257 ARG A CA 1
ATOM 2116 C C . ARG A 1 257 ? -15.212 -1.501 5.534 1.00 89.75 257 ARG A C 1
ATOM 2118 O O . ARG A 1 257 ? -16.294 -1.350 6.088 1.00 89.75 257 ARG A O 1
ATOM 2125 N N . GLY A 1 258 ? -14.236 -0.593 5.591 1.00 91.25 258 GLY A N 1
ATOM 2126 C CA . GLY A 1 258 ? -14.322 0.629 6.388 1.00 91.25 258 GLY A CA 1
ATOM 2127 C C . GLY A 1 258 ? -14.144 0.386 7.884 1.00 91.25 258 GLY A C 1
ATOM 2128 O O . GLY A 1 258 ? -14.562 1.222 8.677 1.00 91.25 258 GLY A O 1
ATOM 2129 N N . VAL A 1 259 ? -13.546 -0.745 8.266 1.00 93.31 259 VAL A N 1
ATOM 2130 C CA . VAL A 1 259 ? -13.159 -0.998 9.653 1.00 93.31 259 VAL A CA 1
ATOM 2131 C C . VAL A 1 259 ? -11.952 -0.122 9.973 1.00 93.31 259 VAL A C 1
ATOM 2133 O O . VAL A 1 259 ? -10.923 -0.207 9.297 1.00 93.31 259 VAL A O 1
ATOM 2136 N N . ASP A 1 260 ? -12.080 0.723 10.993 1.00 90.81 260 ASP A N 1
ATOM 2137 C CA . ASP A 1 260 ? -10.971 1.536 11.482 1.00 90.81 260 ASP A CA 1
ATOM 2138 C C . ASP A 1 260 ? -9.948 0.626 12.174 1.00 90.81 260 ASP A C 1
ATOM 2140 O O . ASP A 1 260 ? -10.188 0.088 13.256 1.00 90.81 260 ASP A O 1
ATOM 2144 N N . LEU A 1 261 ? -8.805 0.425 11.515 1.00 92.12 261 LEU A N 1
ATOM 2145 C CA . LEU A 1 261 ? -7.685 -0.323 12.075 1.00 92.12 261 LEU A CA 1
ATOM 2146 C C . LEU A 1 261 ? -6.864 0.570 13.022 1.00 92.12 261 LEU A C 1
ATOM 2148 O O . LEU A 1 261 ? -6.691 1.760 12.739 1.00 92.12 261 LEU A O 1
ATOM 2152 N N . PRO A 1 262 ? -6.319 0.008 14.114 1.00 88.12 262 PRO A N 1
ATOM 2153 C CA . PRO A 1 262 ? -5.444 0.736 15.025 1.00 88.12 262 PRO A CA 1
ATOM 2154 C C . PRO A 1 262 ? -4.202 1.276 14.300 1.00 88.12 262 PRO A C 1
ATOM 2156 O O . PRO A 1 262 ? -3.680 0.656 13.366 1.00 88.12 262 PRO A O 1
ATOM 2159 N N . ASP A 1 263 ? -3.717 2.441 14.740 1.00 78.06 263 ASP A N 1
ATOM 2160 C CA . ASP A 1 263 ? -2.537 3.086 14.157 1.00 78.06 263 ASP A CA 1
ATOM 2161 C C . ASP A 1 263 ? -1.337 2.120 14.142 1.00 78.06 263 ASP A C 1
ATOM 2163 O O . ASP A 1 263 ? -1.028 1.471 15.142 1.00 78.06 263 ASP A O 1
ATOM 2167 N N . GLY A 1 264 ? -0.660 2.020 12.993 1.00 71.88 264 GLY A N 1
ATOM 2168 C CA . GLY A 1 264 ? 0.462 1.097 12.778 1.00 71.88 264 GLY A CA 1
ATOM 2169 C C . GLY A 1 264 ? 0.106 -0.197 12.038 1.00 71.88 264 GLY A C 1
ATOM 2170 O O . GLY A 1 264 ? 1.008 -0.871 11.559 1.00 71.88 264 GLY A O 1
ATOM 2171 N N . TYR A 1 265 ? -1.179 -0.522 11.860 1.00 71.25 265 TYR A N 1
ATOM 2172 C CA . TYR A 1 265 ? -1.624 -1.742 11.160 1.00 71.25 265 TYR A CA 1
ATOM 2173 C C . TYR A 1 265 ? -1.989 -1.509 9.691 1.00 71.25 265 TYR A C 1
ATOM 2175 O O . TYR A 1 265 ? -2.834 -2.198 9.118 1.00 71.25 265 TYR A O 1
ATOM 2183 N N . LEU A 1 266 ? -1.350 -0.529 9.053 1.00 67.50 266 LE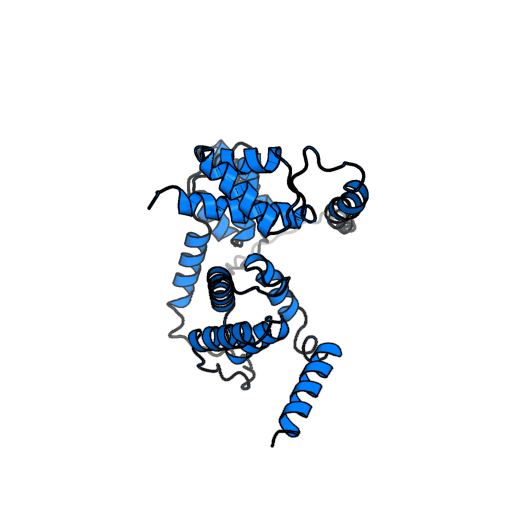U A N 1
ATOM 2184 C CA . LEU A 1 266 ? -1.496 -0.356 7.614 1.00 67.50 266 LEU A CA 1
ATOM 2185 C C . LEU A 1 266 ? -0.781 -1.510 6.905 1.00 67.50 266 LEU A C 1
ATOM 2187 O O . LEU A 1 266 ? 0.297 -1.893 7.360 1.00 67.50 266 LEU A O 1
ATOM 2191 N N . PRO A 1 267 ? -1.317 -2.036 5.785 1.00 61.44 267 PRO A N 1
ATOM 2192 C CA . PRO A 1 267 ? -0.723 -3.171 5.081 1.00 61.44 267 PRO A CA 1
ATOM 2193 C C . PRO A 1 267 ? 0.799 -3.038 4.917 1.00 61.44 267 PRO A C 1
ATOM 2195 O O . PRO A 1 267 ? 1.569 -3.921 5.272 1.00 61.44 267 PRO A O 1
ATOM 2198 N N . TRP A 1 268 ? 1.279 -1.872 4.505 1.00 60.16 268 TRP A N 1
ATOM 2199 C CA . TRP A 1 268 ? 2.706 -1.635 4.288 1.00 60.16 268 TRP A CA 1
ATOM 2200 C C . TRP A 1 268 ? 3.576 -1.568 5.561 1.00 60.16 268 TRP A C 1
ATOM 2202 O O . TRP A 1 268 ? 4.786 -1.700 5.441 1.00 60.16 268 TRP A O 1
ATOM 2212 N N . GLN A 1 269 ? 3.007 -1.395 6.759 1.00 64.06 269 GLN A N 1
ATOM 2213 C CA . GLN A 1 269 ? 3.746 -1.317 8.036 1.00 64.06 269 GLN A CA 1
ATOM 2214 C C . GLN A 1 269 ? 3.895 -2.674 8.743 1.00 64.06 269 GLN A C 1
ATOM 2216 O O . GLN A 1 269 ? 4.654 -2.803 9.699 1.00 64.06 269 GLN A O 1
ATOM 2221 N N . ILE A 1 270 ? 3.190 -3.707 8.274 1.00 63.25 270 ILE A N 1
ATOM 2222 C CA . ILE A 1 270 ? 3.191 -5.042 8.895 1.00 63.25 270 ILE A CA 1
ATOM 2223 C C . ILE A 1 270 ? 4.575 -5.702 8.823 1.00 63.25 270 ILE A C 1
ATOM 2225 O O . ILE A 1 270 ? 4.917 -6.492 9.702 1.00 63.25 270 ILE A O 1
ATOM 2229 N N . ASN A 1 271 ? 5.374 -5.387 7.796 1.00 60.53 271 ASN A N 1
ATOM 2230 C CA . ASN A 1 271 ? 6.735 -5.911 7.663 1.00 60.53 271 ASN A CA 1
ATOM 2231 C C . ASN A 1 271 ? 7.581 -5.569 8.892 1.00 60.53 271 ASN A C 1
ATOM 2233 O O . ASN A 1 271 ? 8.152 -6.478 9.487 1.00 60.53 271 ASN A O 1
ATOM 2237 N N . ASP A 1 272 ? 7.543 -4.312 9.332 1.00 59.66 272 ASP A N 1
ATOM 2238 C CA . ASP A 1 272 ? 8.315 -3.831 10.479 1.00 59.66 272 ASP A CA 1
ATOM 2239 C C . ASP A 1 272 ? 7.853 -4.505 11.786 1.00 59.66 272 ASP A C 1
ATOM 2241 O O . ASP A 1 272 ? 8.666 -4.952 12.591 1.00 59.66 272 ASP A O 1
ATOM 2245 N N . ILE A 1 273 ? 6.535 -4.673 11.965 1.00 61.78 273 ILE A N 1
ATOM 2246 C CA . ILE A 1 273 ? 5.942 -5.298 13.163 1.00 61.78 273 ILE A CA 1
ATOM 2247 C C . ILE A 1 273 ? 6.286 -6.793 13.246 1.00 61.78 273 ILE A C 1
ATOM 2249 O O . ILE A 1 273 ? 6.597 -7.319 14.319 1.00 61.78 273 ILE A O 1
ATOM 2253 N N . LEU A 1 274 ? 6.227 -7.501 12.114 1.00 61.84 274 LEU A N 1
ATOM 2254 C CA . LEU A 1 274 ? 6.545 -8.927 12.063 1.00 61.84 274 LEU A CA 1
ATOM 2255 C C . LEU A 1 274 ? 8.053 -9.182 12.160 1.00 61.84 274 LEU A C 1
ATOM 2257 O O . LEU A 1 274 ? 8.447 -10.206 12.720 1.00 61.84 274 LEU A O 1
ATOM 2261 N N . GLU A 1 275 ? 8.899 -8.285 11.661 1.00 57.72 275 GLU A N 1
ATOM 2262 C CA . GLU A 1 275 ? 10.355 -8.403 11.780 1.00 57.72 275 GLU A CA 1
ATOM 2263 C C . GLU A 1 275 ? 10.844 -8.109 13.206 1.00 57.72 275 GLU A C 1
ATOM 2265 O O . GLU A 1 275 ? 11.651 -8.881 13.735 1.00 57.72 275 GLU A O 1
ATOM 2270 N N . ASP A 1 276 ? 10.260 -7.123 13.895 1.00 51.62 276 ASP A N 1
ATOM 2271 C CA . ASP A 1 276 ? 10.533 -6.858 15.317 1.00 51.62 276 ASP A CA 1
ATOM 2272 C C . ASP A 1 276 ? 10.099 -8.018 16.232 1.00 51.62 276 ASP A C 1
ATOM 2274 O O . ASP A 1 276 ? 10.714 -8.273 17.276 1.00 51.62 276 ASP A O 1
ATOM 2278 N N . SER A 1 277 ? 9.072 -8.778 15.835 1.00 50.16 277 SER A N 1
ATOM 2279 C CA . SER A 1 277 ? 8.662 -9.987 16.561 1.00 50.16 277 SER A CA 1
ATOM 2280 C C . SER A 1 277 ? 9.663 -11.145 16.418 1.00 50.16 277 SER A C 1
ATOM 2282 O O . SER A 1 277 ? 9.791 -11.952 17.337 1.00 50.16 277 SER A O 1
ATOM 2284 N N . ARG A 1 278 ? 10.416 -11.210 15.306 1.00 46.81 278 ARG A N 1
ATOM 2285 C CA . ARG A 1 278 ? 11.405 -12.273 15.039 1.00 46.81 278 ARG A CA 1
ATOM 2286 C C . ARG A 1 278 ? 12.788 -11.971 15.610 1.00 46.81 278 ARG A C 1
ATOM 2288 O O . ARG A 1 278 ? 13.477 -12.898 16.025 1.00 46.81 278 ARG A O 1
ATOM 2295 N N . TYR A 1 279 ? 13.198 -10.702 15.660 1.00 41.16 279 TYR A N 1
ATOM 2296 C CA . TYR A 1 279 ? 14.500 -10.310 16.224 1.00 41.16 279 TYR A CA 1
ATOM 2297 C C . TYR A 1 279 ? 14.556 -10.392 17.756 1.00 41.16 279 TYR A C 1
ATOM 2299 O O . TYR A 1 279 ? 15.633 -10.531 18.338 1.00 41.16 279 TYR A O 1
ATOM 2307 N N . ASN A 1 280 ? 13.401 -10.398 18.420 1.00 40.53 280 ASN A N 1
ATOM 2308 C CA . ASN A 1 280 ? 13.278 -10.679 19.845 1.00 40.53 280 ASN A CA 1
ATOM 2309 C C . ASN A 1 280 ? 13.113 -12.187 20.089 1.00 40.53 280 ASN A C 1
ATOM 2311 O O . ASN A 1 280 ? 12.060 -12.627 20.553 1.00 40.53 280 ASN A O 1
ATOM 2315 N N . GLY A 1 281 ? 14.146 -12.974 19.763 1.00 36.91 281 GLY A N 1
ATOM 2316 C CA . GLY A 1 281 ? 14.136 -14.435 19.889 1.00 36.91 281 GLY A CA 1
ATOM 2317 C C . GLY A 1 281 ? 13.525 -14.914 21.209 1.00 36.91 281 GLY A C 1
ATOM 2318 O O . GLY A 1 281 ? 14.039 -14.550 22.261 1.00 36.91 281 GLY A O 1
ATOM 2319 N N . GLU A 1 282 ? 12.415 -15.663 21.105 1.00 45.09 282 GLU A N 1
ATOM 2320 C CA . GLU A 1 282 ? 11.635 -16.494 22.062 1.00 45.09 282 GLU A CA 1
ATOM 2321 C C . GLU A 1 282 ? 11.420 -16.051 23.521 1.00 45.09 282 GLU A C 1
ATOM 2323 O O . GLU A 1 282 ? 10.582 -16.601 24.233 1.00 45.09 282 GLU A O 1
ATOM 2328 N N . LYS A 1 283 ? 12.103 -15.022 23.998 1.00 42.22 283 LYS A N 1
ATOM 2329 C CA . LYS A 1 283 ? 12.056 -14.536 25.371 1.00 42.22 283 LYS A CA 1
ATOM 2330 C C . LYS A 1 283 ? 11.848 -13.037 25.441 1.00 42.22 283 LYS A C 1
ATOM 2332 O O . LYS A 1 283 ? 12.062 -12.512 26.511 1.00 42.22 283 LYS A O 1
ATOM 2337 N N . GLY A 1 284 ? 11.466 -12.343 24.367 1.00 37.97 284 GLY A N 1
ATOM 2338 C CA . GLY A 1 284 ? 11.208 -10.897 24.415 1.00 37.97 284 GLY A CA 1
ATOM 2339 C C . GLY A 1 284 ? 9.724 -10.556 24.524 1.00 37.97 284 GLY A C 1
ATOM 2340 O O . GLY A 1 284 ? 9.304 -9.867 25.450 1.00 37.97 284 GLY A O 1
ATOM 2341 N N . PHE A 1 285 ? 8.902 -11.109 23.629 1.00 41.03 285 PHE A N 1
ATOM 2342 C CA . PHE A 1 285 ? 7.480 -10.752 23.529 1.00 41.03 285 PHE A CA 1
ATOM 2343 C C . PHE A 1 285 ? 6.647 -11.245 24.724 1.00 41.03 285 PHE A C 1
ATOM 2345 O O . PHE A 1 285 ? 5.788 -10.533 25.236 1.00 41.03 285 PHE A O 1
ATOM 2352 N N . LEU A 1 286 ? 6.953 -12.446 25.231 1.00 39.94 286 LEU A N 1
ATOM 2353 C CA . LEU A 1 286 ? 6.335 -13.004 26.439 1.00 39.94 286 LEU A CA 1
ATOM 2354 C C . LEU A 1 286 ? 6.989 -12.524 27.740 1.00 39.94 286 LEU A C 1
ATOM 2356 O O . LEU A 1 286 ? 6.451 -12.827 28.797 1.00 39.94 286 LEU A O 1
ATOM 2360 N N . THR A 1 287 ? 8.115 -11.805 27.722 1.00 38.50 287 THR A N 1
ATOM 2361 C CA . THR A 1 287 ? 8.685 -11.189 28.941 1.00 38.50 287 THR A CA 1
ATOM 2362 C C . THR A 1 287 ? 8.443 -9.698 29.030 1.00 38.50 287 THR A C 1
ATOM 2364 O O . THR A 1 287 ? 8.741 -9.120 30.076 1.00 38.50 287 THR A O 1
ATOM 2367 N N . ASP A 1 288 ? 7.931 -9.072 27.966 1.00 46.97 288 ASP A N 1
ATOM 2368 C CA . ASP A 1 288 ? 7.520 -7.680 28.016 1.00 46.97 288 ASP A CA 1
ATOM 2369 C C . ASP A 1 288 ? 6.575 -7.512 29.227 1.00 46.97 288 ASP A C 1
ATOM 2371 O O . ASP A 1 288 ? 5.515 -8.153 29.291 1.00 46.97 288 ASP A O 1
ATOM 2375 N N . PRO A 1 289 ? 6.961 -6.716 30.245 1.00 50.72 289 PRO A N 1
ATOM 2376 C CA . PRO A 1 289 ? 6.202 -6.613 31.488 1.00 50.72 289 PRO A CA 1
ATOM 2377 C C . PRO A 1 289 ? 4.783 -6.085 31.272 1.00 50.72 289 PRO A C 1
ATOM 2379 O O . PRO A 1 289 ? 3.913 -6.299 32.121 1.00 50.72 289 PRO A O 1
ATOM 2382 N N . HIS A 1 290 ? 4.555 -5.382 30.161 1.00 42.31 290 HIS A N 1
ATOM 2383 C CA . HIS A 1 290 ? 3.272 -4.854 29.735 1.00 42.31 290 HIS A CA 1
ATOM 2384 C C . HIS A 1 290 ? 2.407 -5.961 29.122 1.00 42.31 290 HIS A C 1
ATOM 2386 O O . HIS A 1 290 ? 1.275 -6.149 29.571 1.00 42.31 290 HIS A O 1
ATOM 2392 N N . ILE A 1 291 ? 2.955 -6.768 28.209 1.00 41.50 291 ILE A N 1
ATOM 2393 C CA . ILE A 1 291 ? 2.256 -7.914 27.599 1.00 41.50 291 ILE A CA 1
ATOM 2394 C C . ILE A 1 291 ? 1.957 -8.997 28.649 1.00 41.50 291 ILE A C 1
ATOM 2396 O O . ILE A 1 291 ? 0.833 -9.493 28.733 1.00 41.50 291 ILE A O 1
ATOM 2400 N N . GLN A 1 292 ? 2.894 -9.287 29.557 1.00 50.09 292 GLN A N 1
ATOM 2401 C CA . GLN A 1 292 ? 2.663 -10.162 30.718 1.00 50.09 292 GLN A CA 1
ATOM 2402 C C . GLN A 1 292 ? 1.563 -9.630 31.646 1.00 50.09 292 GLN A C 1
ATOM 2404 O O . GLN A 1 292 ? 0.768 -10.410 32.178 1.00 50.09 292 GLN A O 1
ATOM 2409 N N . ARG A 1 293 ? 1.477 -8.305 31.845 1.00 53.25 293 ARG A N 1
ATOM 2410 C CA . ARG A 1 293 ? 0.384 -7.684 32.612 1.00 53.25 293 ARG A CA 1
ATOM 2411 C C . ARG A 1 293 ? -0.959 -7.884 31.931 1.00 53.25 293 ARG A C 1
ATOM 2413 O O . ARG A 1 293 ? -1.921 -8.206 32.625 1.00 53.25 293 ARG A O 1
ATOM 2420 N N . ILE A 1 294 ? -1.008 -7.721 30.613 1.00 44.00 294 ILE A N 1
ATOM 2421 C CA . ILE A 1 294 ? -2.221 -7.873 29.806 1.00 44.00 294 ILE A CA 1
ATOM 2422 C C . ILE A 1 294 ? -2.683 -9.334 29.837 1.00 44.00 294 ILE A C 1
ATOM 2424 O O . ILE A 1 294 ? -3.803 -9.608 30.264 1.00 44.00 294 ILE A O 1
ATOM 2428 N N . ILE A 1 295 ? -1.792 -10.291 29.556 1.00 44.47 295 ILE A N 1
ATOM 2429 C CA . ILE A 1 295 ? -2.084 -11.733 29.635 1.00 44.47 295 ILE A CA 1
ATOM 2430 C C . ILE A 1 295 ? -2.560 -12.127 31.046 1.00 44.47 295 ILE A C 1
ATOM 2432 O O . ILE A 1 295 ? -3.509 -12.899 31.202 1.00 44.47 295 ILE A O 1
ATOM 2436 N N . LYS A 1 296 ? -1.950 -11.573 32.103 1.00 54.94 296 LYS A N 1
ATOM 2437 C CA . LYS A 1 296 ? -2.341 -11.837 33.499 1.00 54.94 296 LYS A CA 1
ATOM 2438 C C . LYS A 1 296 ? -3.682 -11.198 33.879 1.00 54.94 296 LYS A C 1
ATOM 2440 O O . LYS A 1 296 ? -4.405 -11.773 34.690 1.00 54.94 296 LYS A O 1
ATOM 2445 N N . GLN A 1 297 ? -4.028 -10.036 33.325 1.00 50.12 297 GLN A N 1
ATOM 2446 C CA . GLN A 1 297 ? -5.328 -9.389 33.541 1.00 50.12 297 GLN A CA 1
ATOM 2447 C C . GLN A 1 297 ? -6.458 -10.119 32.809 1.00 50.12 297 GLN A C 1
ATOM 2449 O O . GLN A 1 297 ? -7.519 -10.319 33.397 1.00 50.12 297 GLN A O 1
ATOM 2454 N N . VAL A 1 298 ? -6.209 -10.590 31.586 1.00 40.78 298 VAL A N 1
ATOM 2455 C CA . VAL A 1 298 ? -7.168 -11.394 30.812 1.00 40.78 298 VAL A CA 1
ATOM 2456 C C . VAL A 1 298 ? -7.429 -12.741 31.496 1.00 40.78 298 VAL A C 1
ATOM 2458 O O . VAL A 1 298 ? -8.581 -13.115 31.698 1.00 40.78 298 VAL A O 1
ATOM 2461 N N . LYS A 1 299 ? -6.382 -13.425 31.984 1.00 52.50 299 LYS A N 1
ATOM 2462 C CA . LYS A 1 299 ? -6.535 -14.677 32.753 1.00 52.50 299 LYS A CA 1
ATOM 2463 C C . LYS A 1 299 ? -7.311 -14.506 34.064 1.00 52.50 299 LYS A C 1
ATOM 2465 O O . LYS A 1 299 ? -8.008 -15.430 34.462 1.00 52.50 299 LYS A O 1
ATOM 2470 N N . ARG A 1 300 ? -7.206 -13.351 34.734 1.00 54.22 300 ARG A N 1
ATOM 2471 C CA . ARG A 1 300 ? -7.987 -13.053 35.951 1.00 54.22 300 ARG A CA 1
ATOM 2472 C C . ARG A 1 300 ? -9.463 -12.819 35.638 1.00 54.22 300 ARG A C 1
ATOM 2474 O O . ARG A 1 300 ? -10.305 -13.420 36.283 1.00 54.22 300 ARG A O 1
ATOM 2481 N N . ARG A 1 301 ? -9.768 -12.036 34.598 1.00 40.38 301 ARG A N 1
ATOM 2482 C CA . ARG A 1 301 ? -11.159 -11.783 34.183 1.00 40.38 301 ARG A CA 1
ATOM 2483 C C . ARG A 1 301 ? -11.895 -13.054 33.755 1.00 40.38 301 ARG A C 1
ATOM 2485 O O . ARG A 1 301 ? -13.064 -13.193 34.072 1.00 40.38 301 ARG A O 1
ATOM 2492 N N . ASN A 1 302 ? -11.207 -13.999 33.116 1.00 34.75 302 ASN A N 1
ATOM 2493 C CA . ASN A 1 302 ? -11.813 -15.274 32.718 1.00 34.75 302 ASN A CA 1
ATOM 2494 C C . ASN A 1 302 ? -11.974 -16.273 33.878 1.00 34.75 302 ASN A C 1
ATOM 2496 O O . ASN A 1 302 ? -12.761 -17.206 33.762 1.00 34.75 302 ASN A O 1
ATOM 2500 N N . ALA A 1 303 ? -11.244 -16.098 34.985 1.00 51.97 303 ALA A N 1
ATOM 2501 C CA . ALA A 1 303 ? -11.399 -16.922 36.185 1.00 51.97 303 ALA A CA 1
ATOM 2502 C C . ALA A 1 303 ? -12.565 -16.457 37.075 1.00 51.97 303 ALA A C 1
ATOM 2504 O O . ALA A 1 303 ? -13.120 -17.272 37.797 1.00 51.97 303 ALA A O 1
ATOM 2505 N N . ASP A 1 304 ? -12.954 -15.182 36.983 1.00 44.41 304 ASP A N 1
ATOM 2506 C CA . ASP A 1 304 ? -14.078 -14.599 37.731 1.00 44.41 304 ASP A CA 1
ATOM 2507 C C . ASP A 1 304 ? -15.439 -14.777 37.012 1.00 44.41 304 ASP A C 1
ATOM 2509 O O . ASP A 1 304 ? -16.471 -14.319 37.501 1.00 44.41 304 ASP A O 1
ATOM 2513 N N . CYS A 1 305 ? -15.451 -15.416 35.834 1.00 39.53 305 CYS A N 1
ATOM 2514 C CA . CYS A 1 305 ? -16.651 -15.682 35.027 1.00 39.53 305 CYS A CA 1
ATOM 2515 C C . CYS A 1 305 ? -17.033 -17.174 34.933 1.00 39.53 305 CYS A C 1
ATOM 2517 O O . CYS A 1 305 ? -17.921 -17.511 34.151 1.00 39.53 305 CYS A O 1
ATOM 2519 N N . ASN A 1 306 ? -16.397 -18.040 35.728 1.00 38.03 306 ASN A N 1
ATOM 2520 C CA . ASN A 1 306 ? -16.807 -19.429 35.985 1.00 38.03 306 ASN A CA 1
ATOM 2521 C C . ASN A 1 306 ? -17.145 -19.598 37.468 1.00 38.03 306 ASN A C 1
ATOM 2523 O O . ASN A 1 306 ? -17.979 -20.478 37.773 1.00 38.03 306 ASN A O 1
#

pLDDT: mean 70.57, std 21.74, range [31.59, 96.19]

Radius of gyration: 27.02 Å; chains: 1; bounding box: 82×67×64 Å

Secondary structure (DSSP, 8-state):
--TTHHHHHHHHHHHHHHHHHTTSEEEHHHHHHHHHTTT----HHHHHHHHHHHHHTTPEEESS--HHHHHHHHHHHHHHHHHHTTSS--------------------------------HHHHHHHHHHHHHHSPPPHHHHHHHHHHTT--HHHHHHHHHHHHHTT-------HHHHHHHHHHHHHTT-SS---S------TT-------HHHHHHHHHHHHHHSPPPHHHHHHHHHHHT--HHHHHHHHHHHHHTT--PPTT--GGGHHHHHHHHHHSTTTTTTT-HHHHHHHHHHHHHHHTT-